Protein AF-A0A534W2R6-F1 (afdb_monomer)

Foldseek 3Di:
DDPDDPPPVVVVVVVVVVVVVVVVVCCVVPNPVRVVVVVVVCVVCVVVCVCVVVVVVVVLCVQQPPPHEDEAEFELDPVRLVVSLVVLVVCVVSNGHHQAYEHEAQQAADDPPPPDPDPDPPDLQPLVSQLVVQCVPPNNPVSSVVSVVSNVSNVVNVSSVVSVVVSVVSDDPNHFYFYHHNDPDDDDDPVSVVVRCCRVPVDPRDD

pLDDT: mean 81.59, std 16.73, range [32.5, 97.75]

Radius of gyration: 32.31 Å; Cα contacts (8 Å, |Δi|>4): 179; chains: 1; bounding box: 69×62×96 Å

Solvent-accessible surface area (backbone atoms only — not comparable to full-atom values): 11972 Å² total; per-residue (Å²): 139,86,91,85,83,71,70,66,66,56,53,56,54,49,56,54,48,56,55,52,49,53,49,51,52,49,34,74,74,61,37,66,64,51,59,48,50,52,48,51,50,52,60,73,42,44,73,69,58,55,62,40,67,59,52,52,52,50,50,52,51,54,52,44,30,92,90,40,72,40,70,49,76,36,43,58,45,72,69,48,41,52,52,48,52,52,49,52,54,51,32,55,77,66,56,32,47,70,60,29,35,39,36,37,59,38,58,77,58,86,70,83,74,94,81,67,100,54,94,80,72,76,55,77,75,41,44,66,66,43,15,60,58,39,24,76,76,76,34,69,83,59,12,52,58,52,18,47,51,49,30,53,50,36,54,50,15,49,54,29,51,54,48,47,51,55,55,57,70,71,50,66,89,87,50,36,69,38,59,32,61,55,64,99,61,84,76,81,47,73,67,49,50,57,64,45,44,56,37,76,68,59,63,80,56,85,125

Mean predicted aligned error: 13.32 Å

Secondary structure (DSSP, 8-state):
----SSHHHHHHHHHHHHHHHHHHHHHHHH-HHHHHHHHHHHHHHHHHHTTHHHHHHHHHHHHHSTT--EEEEE-S-HHHHHHHHHHHHHHHHTT--EEEEEEEEEPPPP---S----S----TT-HHHHHHHHHHHH-HHHHHHHHHHHHHHHHHHHHHHHHHHHHHHHSPTT--EEEEE--SS---SHHHHHHHHHHHHSS----

Structure (mmCIF, N/CA/C/O backbone):
data_AF-A0A534W2R6-F1
#
_entry.id   AF-A0A534W2R6-F1
#
loop_
_atom_site.group_PDB
_atom_site.id
_atom_site.type_symbol
_atom_site.label_atom_id
_atom_site.label_alt_id
_atom_site.label_comp_id
_atom_site.label_asym_id
_atom_site.label_entity_id
_atom_site.label_seq_id
_atom_site.pdbx_PDB_ins_code
_atom_site.Cartn_x
_atom_site.Cartn_y
_atom_site.Cartn_z
_atom_site.occupancy
_atom_site.B_iso_or_equiv
_atom_site.auth_seq_id
_atom_site.auth_comp_id
_atom_site.auth_asym_id
_atom_site.auth_atom_id
_atom_site.pdbx_PDB_model_num
ATOM 1 N N . MET A 1 1 ? -37.112 39.690 63.024 1.00 40.19 1 MET A N 1
ATOM 2 C CA . MET A 1 1 ? -37.120 40.314 61.682 1.00 40.19 1 MET A CA 1
ATOM 3 C C . MET A 1 1 ? -36.175 39.534 60.778 1.00 40.19 1 MET A C 1
ATOM 5 O O . MET A 1 1 ? -34.994 39.480 61.085 1.00 40.19 1 MET A O 1
ATOM 9 N N . ARG A 1 2 ? -36.682 38.859 59.736 1.00 37.66 2 ARG A N 1
ATOM 10 C CA . ARG A 1 2 ? -35.877 38.098 58.759 1.00 37.66 2 ARG A CA 1
ATOM 11 C C . ARG A 1 2 ? -35.703 38.933 57.479 1.00 37.66 2 ARG A C 1
ATOM 13 O O . ARG A 1 2 ? -36.723 39.191 56.845 1.00 37.66 2 ARG A O 1
ATOM 20 N N . PRO A 1 3 ? -34.481 39.319 57.067 1.00 47.00 3 PRO A N 1
ATOM 21 C CA . PRO A 1 3 ? -34.268 40.057 55.829 1.00 47.00 3 PRO A CA 1
ATOM 22 C C . PRO A 1 3 ? -33.451 39.222 54.834 1.00 47.00 3 PRO A C 1
ATOM 24 O O . PRO A 1 3 ? -32.256 39.419 54.717 1.00 47.00 3 PRO A O 1
ATOM 27 N N . TYR A 1 4 ? -34.063 38.279 54.118 1.00 49.19 4 TYR A N 1
ATOM 28 C CA . TYR A 1 4 ? -33.411 37.614 52.977 1.00 49.19 4 TYR A CA 1
ATOM 29 C C . TYR A 1 4 ? -34.475 37.131 51.990 1.00 49.19 4 TYR A C 1
ATOM 31 O O . TYR A 1 4 ? -34.801 35.953 51.949 1.00 49.19 4 TYR A O 1
ATOM 39 N N . PHE A 1 5 ? -35.066 38.048 51.219 1.00 50.91 5 PHE A N 1
ATOM 40 C CA . PHE A 1 5 ? -35.925 37.659 50.089 1.00 50.91 5 PHE A CA 1
ATOM 41 C C . PHE A 1 5 ? -35.790 38.530 48.828 1.00 50.91 5 PHE A C 1
ATOM 43 O O . PHE A 1 5 ? -36.482 38.279 47.848 1.00 50.91 5 PHE A O 1
ATOM 50 N N . SER A 1 6 ? -34.870 39.501 48.775 1.00 53.44 6 SER A N 1
ATOM 51 C CA . SER A 1 6 ? -34.734 40.398 47.609 1.00 53.44 6 SER A CA 1
ATOM 52 C C . SER A 1 6 ? -33.467 40.203 46.761 1.00 53.44 6 SER A C 1
ATOM 54 O O . SER A 1 6 ? -33.372 40.795 45.690 1.00 53.44 6 SER A O 1
ATOM 56 N N . ALA A 1 7 ? -32.516 39.353 47.169 1.00 51.38 7 ALA A N 1
ATOM 57 C CA . ALA A 1 7 ? -31.244 39.179 46.450 1.00 51.38 7 ALA A CA 1
ATOM 58 C C . ALA A 1 7 ? -31.306 38.198 45.254 1.00 51.38 7 ALA A C 1
ATOM 60 O O . ALA A 1 7 ? -30.488 38.289 44.343 1.00 51.38 7 ALA A O 1
ATOM 61 N N . GLY A 1 8 ? -32.278 37.275 45.220 1.00 51.78 8 GLY A N 1
ATOM 62 C CA . GLY A 1 8 ? -32.372 36.248 44.166 1.00 51.78 8 GLY A CA 1
ATOM 63 C C . GLY A 1 8 ? -32.964 36.745 42.839 1.00 51.78 8 GLY A C 1
ATOM 64 O O . GLY A 1 8 ? -32.5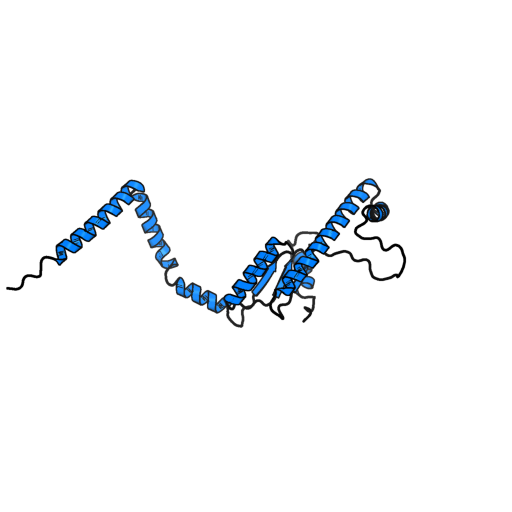52 36.312 41.765 1.00 51.78 8 GLY A O 1
ATOM 65 N N . TRP A 1 9 ? -33.898 37.698 42.888 1.00 52.50 9 TRP A N 1
ATOM 66 C CA . TRP A 1 9 ? -34.604 38.195 41.698 1.00 52.50 9 TRP A CA 1
ATOM 67 C C . TRP A 1 9 ? -33.782 39.181 40.859 1.00 52.50 9 TRP A C 1
ATOM 69 O O . TRP A 1 9 ? -33.926 39.244 39.638 1.00 52.50 9 TRP A O 1
ATOM 79 N N . SER A 1 10 ? -32.902 39.950 41.495 1.00 54.72 10 SER A N 1
ATOM 80 C CA . SER A 1 10 ? -32.023 40.921 40.838 1.00 54.72 10 SER A CA 1
ATOM 81 C C . SER A 1 10 ? -30.814 40.254 40.172 1.00 54.72 10 SER A C 1
ATOM 83 O O . SER A 1 10 ? -30.447 40.654 39.067 1.00 54.72 10 SER A O 1
ATOM 85 N N . ALA A 1 11 ? -30.262 39.189 40.765 1.00 53.59 11 ALA A N 1
ATOM 86 C CA . ALA A 1 11 ? -29.174 38.403 40.178 1.00 53.59 11 ALA A CA 1
ATOM 87 C C . ALA A 1 11 ? -29.609 37.647 38.904 1.00 53.59 11 ALA A C 1
ATOM 89 O O . ALA A 1 11 ? -28.930 37.732 37.881 1.00 53.59 11 ALA A O 1
ATOM 90 N N . LEU A 1 12 ? -30.791 37.013 38.906 1.00 55.75 12 LEU A N 1
ATOM 91 C CA . LEU A 1 12 ? -31.363 36.376 37.706 1.00 55.75 12 LEU A CA 1
ATOM 92 C C . LEU A 1 12 ? -31.648 37.391 36.583 1.00 55.75 12 LEU A C 1
ATOM 94 O O . LEU A 1 12 ? -31.428 37.111 35.404 1.00 55.75 12 LEU A O 1
ATOM 98 N N . ARG A 1 13 ? -32.080 38.610 36.935 1.00 54.22 13 ARG A N 1
ATOM 99 C CA . ARG A 1 13 ? -32.351 39.684 35.962 1.00 54.22 13 ARG A CA 1
ATOM 100 C C . ARG A 1 13 ? -31.073 40.302 35.383 1.00 54.22 13 ARG A C 1
ATOM 102 O O . ARG A 1 13 ? -31.097 40.769 34.245 1.00 54.22 13 ARG A O 1
ATOM 109 N N . ALA A 1 14 ? -29.971 40.301 36.136 1.00 58.03 14 ALA A N 1
ATOM 110 C CA . ALA A 1 14 ? -28.658 40.745 35.670 1.00 58.03 14 ALA A CA 1
ATOM 111 C C . ALA A 1 14 ? -28.003 39.716 34.732 1.00 58.03 14 ALA A C 1
ATOM 113 O O . ALA A 1 14 ? -27.500 40.103 33.680 1.00 58.03 14 ALA A O 1
ATOM 114 N N . MET A 1 15 ? -28.111 38.419 35.044 1.00 55.16 15 MET A N 1
ATOM 115 C CA . MET A 1 15 ? -27.606 37.324 34.201 1.00 55.16 15 MET A CA 1
ATOM 116 C C . MET A 1 15 ? -28.356 37.233 32.856 1.00 55.16 15 MET A C 1
ATOM 118 O O . MET A 1 15 ? -27.739 37.057 31.807 1.00 55.16 15 MET A O 1
ATOM 122 N N . ASN A 1 16 ? -29.671 37.492 32.855 1.00 56.91 16 ASN A N 1
ATOM 123 C CA . ASN A 1 16 ? -30.458 37.625 31.620 1.00 56.91 16 ASN A CA 1
ATOM 124 C C . ASN A 1 16 ? -30.092 38.870 30.789 1.00 56.91 16 ASN A C 1
ATOM 126 O O . ASN A 1 16 ? -30.247 38.875 29.568 1.00 56.91 16 ASN A O 1
ATOM 130 N N . ARG A 1 17 ? -29.600 39.945 31.421 1.00 59.34 17 ARG A N 1
ATOM 131 C CA . ARG A 1 17 ? -29.229 41.188 30.723 1.00 59.34 17 ARG A CA 1
ATOM 132 C C . ARG A 1 17 ? -27.880 41.092 30.014 1.00 59.34 17 ARG A C 1
ATOM 134 O O . ARG A 1 17 ? -27.759 41.630 28.913 1.00 59.34 17 ARG A O 1
ATOM 141 N N . THR A 1 18 ? -26.900 40.412 30.604 1.00 58.31 18 THR A N 1
ATOM 142 C CA . THR A 1 18 ? -25.579 40.185 29.994 1.00 58.31 18 THR A CA 1
ATOM 143 C C . THR A 1 18 ? -25.643 39.170 28.856 1.00 58.31 18 THR A C 1
ATOM 145 O O . THR A 1 18 ? -25.129 39.457 27.776 1.00 58.31 18 THR A O 1
ATOM 148 N N . ALA A 1 19 ? -26.366 38.057 29.032 1.00 62.12 19 ALA A N 1
ATOM 149 C CA . ALA A 1 19 ? -26.635 37.108 27.947 1.00 62.12 19 ALA A CA 1
ATOM 150 C C . ALA A 1 19 ? -27.376 37.783 26.776 1.00 62.12 19 ALA A C 1
ATOM 152 O O . ALA A 1 19 ? -26.963 37.664 25.625 1.00 62.12 19 ALA A O 1
ATOM 153 N N . GLY A 1 20 ? -28.403 38.591 27.071 1.00 63.62 20 GLY A N 1
ATOM 154 C CA . GLY A 1 20 ? -29.156 39.326 26.051 1.00 63.62 20 GLY A CA 1
ATOM 155 C C . GLY A 1 20 ? -28.354 40.412 25.319 1.00 63.62 20 GLY A C 1
ATOM 156 O O . GLY A 1 20 ? -28.688 40.765 24.193 1.00 63.62 20 GLY A O 1
ATOM 157 N N . PHE A 1 21 ? -27.300 40.974 25.920 1.00 71.06 21 PHE A N 1
ATOM 158 C CA . PHE A 1 21 ? -26.414 41.926 25.236 1.00 71.06 21 PHE A CA 1
ATOM 159 C C . PHE A 1 21 ? -25.456 41.230 24.260 1.00 71.06 21 PHE A C 1
ATOM 161 O O . PHE A 1 21 ? -25.280 41.716 23.145 1.00 71.06 21 PHE A O 1
ATOM 168 N N . LEU A 1 22 ? -24.890 40.084 24.649 1.00 65.50 22 LEU A N 1
ATOM 169 C CA . LEU A 1 22 ? -24.026 39.279 23.780 1.00 65.50 22 LEU A CA 1
ATOM 170 C C . LEU A 1 22 ? -24.807 38.686 22.601 1.00 65.50 22 LEU A C 1
ATOM 172 O O . LEU A 1 22 ? -24.345 38.781 21.468 1.00 65.50 22 LEU A O 1
ATOM 176 N N . LEU A 1 23 ? -26.022 38.187 22.852 1.00 65.25 23 LEU A N 1
ATOM 177 C CA . LEU A 1 23 ? -26.947 37.733 21.809 1.00 65.25 23 LEU A CA 1
ATOM 178 C C . LEU A 1 23 ? -27.264 38.846 20.806 1.00 65.25 23 LEU A C 1
ATOM 180 O O . LEU A 1 23 ? -27.082 38.632 19.619 1.00 65.25 23 LEU A O 1
ATOM 184 N N . ARG A 1 24 ? -27.613 40.060 21.259 1.00 65.94 24 ARG A N 1
ATOM 185 C CA . ARG A 1 24 ? -27.882 41.201 20.358 1.00 65.94 24 ARG A CA 1
ATOM 186 C C . ARG A 1 24 ? -26.671 41.644 19.534 1.00 65.94 24 ARG A C 1
ATOM 188 O O . ARG A 1 24 ? -26.837 42.134 18.424 1.00 65.94 24 ARG A O 1
ATOM 195 N N . ARG A 1 25 ? -25.454 41.515 20.073 1.00 66.62 25 ARG A N 1
ATOM 196 C CA . ARG A 1 25 ? -24.211 41.840 19.351 1.00 66.62 25 ARG A CA 1
ATOM 197 C C . ARG A 1 25 ? -23.855 40.773 18.315 1.00 66.62 25 ARG A C 1
ATOM 199 O O . ARG A 1 25 ? -23.396 41.139 17.240 1.00 66.62 25 ARG A O 1
ATOM 206 N N . LEU A 1 26 ? -24.106 39.497 18.615 1.00 61.91 26 LEU A N 1
ATOM 207 C CA . LEU A 1 26 ? -24.039 38.406 17.638 1.00 61.91 26 LEU A CA 1
ATOM 208 C C . LEU A 1 26 ? -25.108 38.595 16.554 1.00 61.91 26 LEU A C 1
ATOM 210 O O . LEU A 1 26 ? -24.797 38.602 15.376 1.00 61.91 26 LEU A O 1
ATOM 214 N N . GLU A 1 27 ? -26.340 38.898 16.940 1.00 64.62 27 GLU A N 1
ATOM 215 C CA . GLU A 1 27 ? -27.473 39.145 16.045 1.00 64.62 27 GLU A CA 1
ATOM 216 C C . GLU A 1 27 ? -27.255 40.358 15.117 1.00 64.62 27 GLU A C 1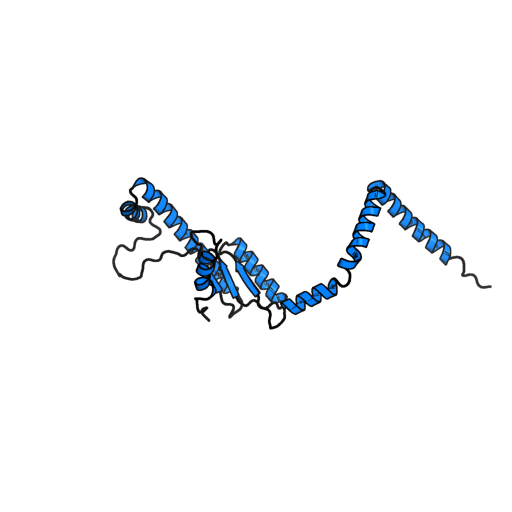
ATOM 218 O O . GLU A 1 27 ? -27.576 40.294 13.933 1.00 64.62 27 GLU A O 1
ATOM 223 N N . GLN A 1 28 ? -26.629 41.435 15.610 1.00 66.44 28 GLN A N 1
ATOM 224 C CA . GLN A 1 28 ? -26.200 42.580 14.790 1.00 66.44 28 GLN A CA 1
ATOM 225 C C . GLN A 1 28 ? -25.034 42.262 13.843 1.00 66.44 28 GLN A C 1
ATOM 227 O O . GLN A 1 28 ? -24.900 42.932 12.823 1.00 66.44 28 GLN A O 1
ATOM 232 N N . ALA A 1 29 ? -24.185 41.285 14.175 1.00 64.19 29 ALA A N 1
ATOM 233 C CA .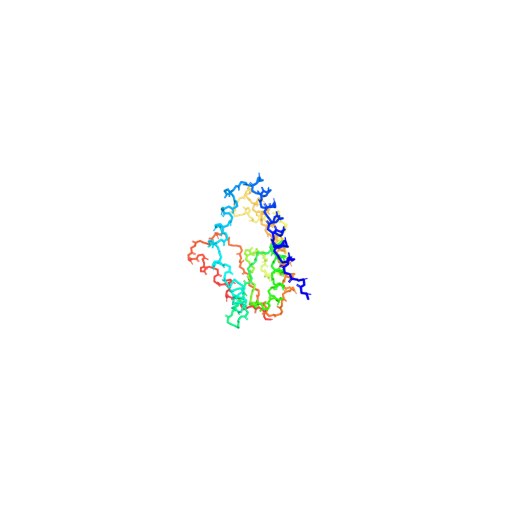 ALA A 1 29 ? -23.018 40.919 13.374 1.00 64.19 29 ALA A CA 1
ATOM 234 C C . ALA A 1 29 ? -23.309 39.808 12.348 1.00 64.19 29 ALA A C 1
ATOM 236 O O . ALA A 1 29 ? -22.665 39.768 11.305 1.00 64.19 29 ALA A O 1
ATOM 237 N N . THR A 1 30 ? -24.252 38.906 12.641 1.00 64.38 30 THR A N 1
ATOM 238 C CA . THR A 1 30 ? -24.556 37.706 11.834 1.00 64.38 30 THR A CA 1
ATOM 239 C C . THR A 1 30 ? -25.970 37.709 11.237 1.00 64.38 30 THR A C 1
ATOM 241 O O . THR A 1 30 ? -26.238 36.946 10.316 1.00 64.38 30 THR A O 1
ATOM 244 N N . GLY A 1 31 ? -26.867 38.590 11.697 1.00 66.31 31 GLY A N 1
ATOM 245 C CA . GLY A 1 31 ? -28.276 38.622 11.299 1.00 66.31 31 GLY A CA 1
ATOM 246 C C . GLY A 1 31 ? -29.120 37.566 12.027 1.00 66.31 31 GLY A C 1
ATOM 247 O O . GLY A 1 31 ? -28.676 36.445 12.266 1.00 66.31 31 GLY A O 1
ATOM 248 N N . ILE A 1 32 ? -30.366 37.920 12.364 1.00 66.75 32 ILE A N 1
ATOM 249 C CA . ILE A 1 32 ? -31.343 37.053 13.063 1.00 66.75 32 ILE A CA 1
ATOM 250 C C . ILE A 1 32 ? -31.523 35.707 12.340 1.00 66.75 32 ILE A C 1
ATOM 252 O O . ILE A 1 32 ? -31.636 34.662 12.977 1.00 66.75 32 ILE A O 1
ATOM 256 N N . ALA A 1 33 ? -31.490 35.733 11.004 1.00 66.56 33 ALA A N 1
ATOM 257 C CA . ALA A 1 33 ? -31.649 34.555 10.159 1.00 66.56 33 ALA A CA 1
ATOM 258 C C . ALA A 1 33 ? -30.521 33.523 10.348 1.00 66.56 33 ALA A C 1
ATOM 260 O O . ALA A 1 33 ? -30.813 32.345 10.506 1.00 66.56 33 ALA A O 1
ATOM 261 N N . ALA A 1 34 ? -29.254 33.945 10.433 1.00 70.88 34 ALA A N 1
ATOM 262 C CA . ALA A 1 34 ? -28.132 33.015 10.585 1.00 70.88 34 ALA A CA 1
ATOM 263 C C . ALA A 1 34 ? -28.136 32.311 11.952 1.00 70.88 34 ALA A C 1
ATOM 265 O O . ALA A 1 34 ? -27.819 31.129 12.055 1.00 70.88 34 ALA A O 1
ATOM 266 N N . LEU A 1 35 ? -28.527 33.017 13.020 1.00 73.00 35 LEU A N 1
ATOM 267 C CA . LEU A 1 35 ? -28.660 32.411 14.350 1.00 73.00 35 LEU A CA 1
ATOM 268 C C . LEU A 1 35 ? -29.833 31.424 14.416 1.00 73.00 35 LEU A C 1
ATOM 270 O O . LEU A 1 35 ? -29.728 30.404 15.101 1.00 73.00 35 LEU A O 1
ATOM 274 N N . ALA A 1 36 ? -30.924 31.708 13.700 1.00 77.50 36 ALA A N 1
ATOM 275 C CA . ALA A 1 36 ? -32.046 30.788 13.560 1.00 77.50 36 ALA A CA 1
ATOM 276 C C . ALA A 1 36 ? -31.636 29.535 12.771 1.00 77.50 36 ALA A C 1
ATOM 278 O O . ALA A 1 36 ? -31.857 28.430 13.249 1.00 77.50 36 ALA A O 1
ATOM 279 N N . GLU A 1 37 ? -30.930 29.691 11.649 1.00 78.31 37 GLU A N 1
ATOM 280 C CA . GLU A 1 37 ? -30.424 28.572 10.842 1.00 78.31 37 GLU A CA 1
ATOM 281 C C . GLU A 1 37 ? -29.431 27.687 11.602 1.00 78.31 37 GLU A C 1
ATOM 283 O O . GLU A 1 37 ? -29.517 26.465 11.529 1.00 78.31 37 GLU A O 1
ATOM 288 N N . ILE A 1 38 ? -28.514 28.272 12.379 1.00 82.25 38 ILE A N 1
ATOM 289 C CA . ILE A 1 38 ? -27.596 27.507 13.236 1.00 82.25 38 ILE A CA 1
ATOM 290 C C . ILE A 1 38 ? -28.380 26.736 14.303 1.00 82.25 38 ILE A C 1
ATOM 292 O O . ILE A 1 38 ? -28.076 25.577 14.587 1.00 82.25 38 ILE A O 1
ATOM 296 N N . SER A 1 39 ? -29.397 27.362 14.892 1.00 79.56 39 SER A N 1
ATOM 297 C CA . SER A 1 39 ? -30.233 26.719 15.909 1.00 79.56 39 SER A CA 1
ATOM 298 C C . SER A 1 39 ? -31.052 25.569 15.317 1.00 79.56 39 SER A C 1
ATOM 300 O O . SER A 1 39 ? -31.088 24.487 15.904 1.00 79.56 39 SER A O 1
ATOM 302 N N . ASP A 1 40 ? -31.627 25.760 14.129 1.00 82.75 40 ASP A N 1
ATOM 303 C CA . ASP A 1 40 ? -32.347 24.730 13.374 1.00 82.75 40 ASP A CA 1
ATOM 304 C C . ASP A 1 40 ? -31.411 23.601 12.923 1.00 82.75 40 ASP A C 1
ATOM 306 O O . ASP A 1 40 ? -31.766 22.424 13.000 1.00 82.75 40 ASP A O 1
ATOM 310 N N . PHE A 1 41 ? -30.178 23.919 12.529 1.00 82.50 41 PHE A N 1
ATOM 311 C CA . PHE A 1 41 ? -29.134 22.943 12.219 1.00 82.50 41 PHE A CA 1
ATOM 312 C C . PHE A 1 41 ? -28.781 22.080 13.439 1.00 82.50 41 PHE A C 1
ATOM 314 O O . PHE A 1 41 ? -28.805 20.853 13.361 1.00 82.50 41 PHE A O 1
ATOM 321 N N . PHE A 1 42 ? -28.510 22.688 14.597 1.00 83.12 42 PHE A N 1
ATOM 322 C CA . PHE A 1 42 ? -28.205 21.928 15.814 1.00 83.12 42 PHE A CA 1
ATOM 323 C C . PHE A 1 42 ? -29.416 21.152 16.339 1.00 83.12 42 PHE A C 1
ATOM 325 O O . PHE A 1 42 ? -29.254 20.041 16.841 1.00 83.12 42 PHE A O 1
ATOM 332 N N . SER A 1 43 ? -30.629 21.693 16.197 1.00 82.81 43 SER A N 1
ATOM 333 C CA . SER A 1 43 ? -31.863 20.996 16.563 1.00 82.81 43 SER A CA 1
ATOM 334 C C . SER A 1 43 ? -32.109 19.786 15.659 1.00 82.81 43 SER A C 1
ATOM 336 O O . SER A 1 43 ? -32.329 18.685 16.163 1.00 82.81 43 SER A O 1
ATOM 338 N N . SER A 1 44 ? -31.971 19.944 14.341 1.00 83.12 44 SER A N 1
ATOM 339 C CA . SER A 1 44 ? -32.131 18.853 13.371 1.00 83.12 44 SER A CA 1
ATOM 340 C C . SER A 1 44 ? -31.023 17.797 13.455 1.00 83.12 44 SER A C 1
ATOM 342 O O . SER A 1 44 ? -31.288 16.623 13.198 1.00 83.12 44 SER A O 1
ATOM 344 N N . MET A 1 45 ? -29.808 18.166 13.881 1.00 75.00 45 MET A N 1
ATOM 345 C CA . MET A 1 45 ? -28.709 17.221 14.119 1.00 75.00 45 MET A CA 1
ATOM 346 C C . MET A 1 45 ? -28.639 16.658 15.538 1.00 75.00 45 MET A C 1
ATOM 348 O O . MET A 1 45 ? -27.831 15.763 15.783 1.00 75.00 45 MET A O 1
ATOM 352 N N . SER A 1 46 ? -29.460 17.128 16.479 1.00 73.12 46 SER A N 1
ATOM 353 C CA . SER A 1 46 ? -29.397 16.696 17.884 1.00 73.12 46 SER A CA 1
ATOM 354 C C . SER A 1 46 ? -29.457 15.166 18.033 1.00 73.12 46 SER A C 1
ATOM 356 O O . SER A 1 46 ? -28.622 14.585 18.726 1.00 73.12 46 SER A O 1
ATOM 358 N N . GLY A 1 47 ? -30.326 14.497 17.268 1.00 73.81 47 GLY A N 1
ATOM 359 C CA . GLY A 1 47 ? -30.433 13.032 17.229 1.00 73.81 47 GLY A CA 1
ATOM 360 C C . GLY A 1 47 ? -29.238 12.292 16.599 1.00 73.81 47 GLY A C 1
ATOM 361 O O . GLY A 1 47 ? -29.063 11.100 16.846 1.00 73.81 47 GLY A O 1
ATOM 362 N N . LEU A 1 48 ? -28.386 12.965 15.811 1.00 71.50 48 LEU A N 1
ATOM 363 C CA . LEU A 1 48 ? -27.131 12.388 15.296 1.00 71.50 48 LEU A CA 1
ATOM 364 C C . LEU A 1 48 ? -26.041 12.355 16.374 1.00 71.50 48 LEU A C 1
ATOM 366 O O . LEU A 1 48 ? -25.214 11.441 16.392 1.00 71.50 48 LEU A O 1
ATOM 370 N N . PHE A 1 49 ? -26.055 13.340 17.274 1.00 70.25 49 PHE A N 1
ATOM 371 C CA . PHE A 1 49 ? -25.129 13.420 18.403 1.00 70.25 49 PHE A CA 1
ATOM 372 C C . PHE A 1 49 ? -25.608 12.614 19.619 1.00 70.25 49 PHE A C 1
ATOM 374 O O . PHE A 1 49 ? -24.801 12.264 20.485 1.00 70.25 49 PHE A O 1
ATOM 381 N N . GLU A 1 50 ? -26.892 12.253 19.672 1.00 73.62 50 GLU A N 1
ATOM 382 C CA . GLU A 1 50 ? -27.408 11.318 20.667 1.00 73.62 50 GLU A CA 1
ATOM 383 C C . GLU A 1 50 ? -26.684 9.968 20.591 1.00 73.62 50 GLU A C 1
ATOM 385 O O . GLU A 1 50 ? -26.620 9.287 19.557 1.00 73.62 50 GLU A O 1
ATOM 390 N N . ASN A 1 51 ? -26.132 9.567 21.738 1.00 77.44 51 ASN A N 1
ATOM 391 C CA . ASN A 1 51 ? -25.332 8.355 21.904 1.00 77.44 51 ASN A CA 1
ATOM 392 C C . ASN A 1 51 ? -24.097 8.294 20.986 1.00 77.44 51 ASN A C 1
ATOM 394 O O . ASN A 1 51 ? -23.578 7.207 20.735 1.00 77.44 51 ASN A O 1
ATOM 398 N N . PHE A 1 52 ? -23.602 9.434 20.489 1.00 85.19 52 PHE A N 1
ATOM 399 C CA . PHE A 1 52 ? -22.416 9.486 19.629 1.00 85.19 52 PHE A CA 1
ATOM 400 C C . PHE A 1 52 ? -21.207 8.810 20.283 1.00 85.19 52 PHE A C 1
ATOM 402 O O . PHE A 1 52 ? -20.573 7.957 19.665 1.00 85.19 52 PHE A O 1
ATOM 409 N N . GLN A 1 53 ? -20.964 9.098 21.567 1.00 86.94 53 GLN A N 1
ATOM 410 C CA . GLN A 1 53 ? -19.896 8.450 22.327 1.00 86.94 53 GLN A CA 1
ATOM 411 C C . GLN A 1 53 ? -20.086 6.928 22.394 1.00 86.94 53 GLN A C 1
ATOM 413 O O . GLN A 1 53 ? -19.169 6.182 22.077 1.00 86.94 53 GLN A O 1
ATOM 418 N N . THR A 1 54 ? -21.299 6.454 22.691 1.00 90.06 54 THR A N 1
ATOM 419 C CA . THR A 1 54 ? -21.617 5.017 22.723 1.00 90.06 54 THR A CA 1
ATOM 420 C C . THR A 1 54 ? -21.385 4.339 21.369 1.00 90.06 54 THR A C 1
ATOM 422 O O . THR A 1 54 ? -20.922 3.201 21.319 1.00 90.06 54 THR A O 1
ATOM 425 N N . ARG A 1 55 ? -21.674 5.021 20.252 1.00 89.56 55 ARG A N 1
ATOM 426 C CA . ARG A 1 55 ? -21.396 4.502 18.900 1.00 89.56 55 ARG A CA 1
ATOM 427 C C . ARG A 1 55 ? -19.895 4.428 18.622 1.00 89.56 55 ARG A C 1
ATOM 429 O O . ARG A 1 55 ? -19.456 3.441 18.035 1.00 89.56 55 ARG A O 1
ATOM 436 N N . ILE A 1 56 ? -19.121 5.428 19.053 1.00 90.94 56 ILE A N 1
ATOM 437 C CA . ILE A 1 56 ? -17.652 5.414 18.962 1.00 90.94 56 ILE A CA 1
ATOM 438 C C . ILE A 1 56 ? -17.084 4.240 19.759 1.00 90.94 56 ILE A C 1
ATOM 440 O O . ILE A 1 56 ? -16.293 3.463 19.225 1.00 90.94 56 ILE A O 1
ATOM 444 N N . ASP A 1 57 ? -17.526 4.068 21.004 1.00 91.88 57 ASP A N 1
ATOM 445 C CA . ASP A 1 57 ? -17.066 2.980 21.868 1.00 91.88 57 ASP A CA 1
ATOM 446 C C . ASP A 1 57 ? -17.392 1.621 21.235 1.00 91.88 57 ASP A C 1
ATOM 448 O O . ASP A 1 57 ? -16.523 0.753 21.123 1.00 91.88 57 ASP A O 1
ATOM 452 N N . ARG A 1 58 ? -18.607 1.472 20.690 1.00 93.88 58 ARG A N 1
ATOM 453 C CA . ARG A 1 58 ? -19.020 0.255 19.986 1.00 93.88 58 ARG A CA 1
ATOM 454 C C . ARG A 1 58 ? -18.197 -0.014 18.726 1.00 93.88 58 ARG A C 1
ATOM 456 O O . ARG A 1 58 ? -17.863 -1.165 18.449 1.00 93.88 58 ARG A O 1
ATOM 463 N N . ALA A 1 59 ? -17.855 1.021 17.960 1.00 92.50 59 ALA A N 1
ATOM 464 C CA . ALA A 1 59 ? -16.966 0.879 16.813 1.00 92.50 59 ALA A CA 1
ATOM 465 C C . ALA A 1 59 ? -15.574 0.406 17.261 1.00 92.50 59 ALA A C 1
ATOM 467 O O . ALA A 1 59 ? -15.038 -0.540 16.687 1.00 92.50 59 ALA A O 1
ATOM 468 N N . HIS A 1 60 ? -15.018 0.982 18.331 1.00 91.19 60 HIS A N 1
ATOM 469 C CA . HIS A 1 60 ? -13.741 0.534 18.888 1.00 91.19 60 HIS A CA 1
ATOM 470 C C . HIS A 1 60 ? -13.773 -0.921 19.364 1.00 91.19 60 HIS A C 1
ATOM 472 O O . HIS A 1 60 ? -12.810 -1.646 19.123 1.00 91.19 60 HIS A O 1
ATOM 478 N N . GLU A 1 61 ? -14.861 -1.370 19.991 1.00 94.12 61 GLU A N 1
ATOM 479 C CA . GLU A 1 61 ? -15.038 -2.777 20.365 1.00 94.12 61 GLU A CA 1
ATOM 480 C C . GLU A 1 61 ? -14.987 -3.702 19.145 1.00 94.12 61 GLU A C 1
ATOM 482 O O . GLU A 1 61 ? -14.277 -4.705 19.169 1.00 94.12 61 GLU A O 1
ATOM 487 N N . ILE A 1 62 ? -15.695 -3.356 18.064 1.00 94.94 62 ILE A N 1
ATOM 488 C CA . ILE A 1 62 ? -15.715 -4.153 16.829 1.00 94.94 62 ILE A CA 1
ATOM 489 C C . ILE A 1 62 ? -14.324 -4.195 16.193 1.00 94.94 62 ILE A C 1
ATOM 491 O O . ILE A 1 62 ? -13.851 -5.266 15.816 1.00 94.94 62 ILE A O 1
ATOM 495 N N . LEU A 1 63 ? -13.635 -3.055 16.114 1.00 95.00 63 LEU A N 1
ATOM 496 C CA . LEU A 1 63 ? -12.297 -2.980 15.523 1.00 95.00 63 LEU A CA 1
ATOM 497 C C . LEU A 1 63 ? -11.245 -3.747 16.347 1.00 95.00 63 LEU A C 1
ATOM 499 O O . LEU A 1 63 ? -10.245 -4.195 15.798 1.00 95.00 63 LEU A O 1
ATOM 503 N N . ARG A 1 64 ? -11.466 -3.946 17.650 1.00 94.56 64 ARG A N 1
ATOM 504 C CA . ARG A 1 64 ? -10.573 -4.719 18.535 1.00 94.56 64 ARG A CA 1
ATOM 505 C C . ARG A 1 64 ? -11.001 -6.175 18.716 1.00 94.56 64 ARG A C 1
ATOM 507 O O . ARG A 1 64 ? -10.295 -6.939 19.373 1.00 94.56 64 ARG A O 1
ATOM 514 N N . ALA A 1 65 ? -12.163 -6.559 18.189 1.00 95.44 65 ALA A N 1
ATOM 515 C CA . ALA A 1 65 ? -12.722 -7.882 18.409 1.00 95.44 65 ALA A CA 1
ATOM 516 C C . ALA A 1 65 ? -11.795 -8.979 17.845 1.00 95.44 65 ALA A C 1
ATOM 518 O O . ALA A 1 65 ? -11.201 -8.788 16.783 1.00 95.44 65 ALA A O 1
ATOM 519 N N . PRO A 1 66 ? -11.716 -10.166 18.477 1.00 91.00 66 PRO A N 1
ATOM 520 C CA . PRO A 1 66 ? -10.871 -11.268 18.000 1.00 91.00 66 PRO A CA 1
ATOM 521 C C . PRO A 1 66 ? -11.181 -11.752 16.574 1.00 91.00 66 PRO A C 1
ATOM 523 O O . PRO A 1 66 ? -10.323 -12.353 15.935 1.00 91.00 66 PRO A O 1
ATOM 526 N N . GLY A 1 67 ? -12.404 -11.512 16.085 1.00 93.81 67 GLY A N 1
ATOM 527 C CA . GLY A 1 67 ? -12.831 -11.837 14.719 1.00 93.81 67 GLY A CA 1
ATOM 528 C C . GLY A 1 67 ? -12.485 -10.774 13.671 1.00 93.81 67 GLY A C 1
ATOM 529 O O . GLY A 1 67 ? -12.766 -10.983 12.494 1.00 93.81 67 GLY A O 1
ATOM 530 N N . THR A 1 68 ? -11.894 -9.648 14.076 1.00 95.81 68 THR A N 1
ATOM 531 C CA . THR A 1 68 ? -11.503 -8.559 13.177 1.00 95.81 68 THR A CA 1
ATOM 532 C C . THR A 1 68 ? -10.019 -8.665 12.851 1.00 95.81 68 THR A C 1
ATOM 534 O O . THR A 1 68 ? -9.187 -8.926 13.718 1.00 95.81 68 THR A O 1
ATOM 537 N 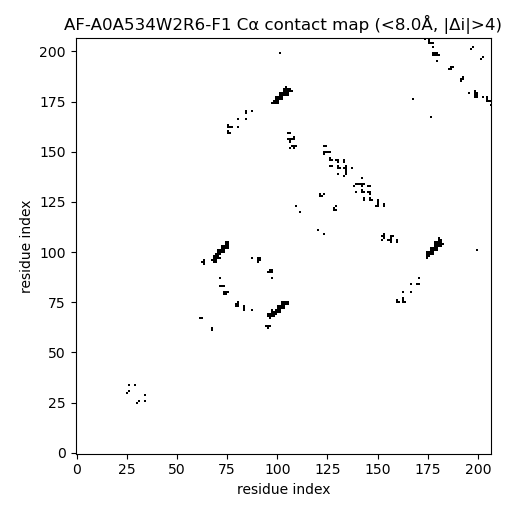N . ALA A 1 69 ? -9.677 -8.452 11.585 1.00 94.94 69 ALA A N 1
ATOM 538 C CA . ALA A 1 69 ? -8.309 -8.425 11.095 1.00 94.94 69 ALA A CA 1
ATOM 539 C C . ALA A 1 69 ? -8.135 -7.205 10.199 1.00 94.94 69 ALA A C 1
ATOM 541 O O . ALA A 1 69 ? -8.968 -6.946 9.332 1.00 94.94 69 ALA A O 1
ATOM 542 N N . PHE A 1 70 ? -7.043 -6.476 10.389 1.00 96.69 70 PHE A N 1
ATOM 543 C CA . PHE A 1 70 ? -6.686 -5.386 9.498 1.00 96.69 70 PHE A CA 1
ATOM 544 C C . PHE A 1 70 ? -5.609 -5.820 8.518 1.00 96.69 70 PHE A C 1
ATOM 546 O O . PHE A 1 70 ? -4.639 -6.484 8.892 1.00 96.69 70 PHE A O 1
ATOM 553 N N . VAL A 1 71 ? -5.767 -5.381 7.276 1.00 96.88 71 VAL A N 1
ATOM 554 C CA . VAL A 1 71 ? -4.760 -5.494 6.227 1.00 96.88 71 VAL A CA 1
ATOM 555 C C . VAL A 1 71 ? -4.381 -4.083 5.812 1.00 96.88 71 VAL A C 1
ATOM 557 O O . VAL A 1 71 ? -5.244 -3.293 5.435 1.00 96.88 71 VAL A O 1
ATOM 560 N N . LEU A 1 72 ? -3.098 -3.764 5.917 1.00 97.50 72 LEU A N 1
ATOM 561 C CA . LEU A 1 72 ? -2.555 -2.484 5.482 1.00 97.50 72 LEU A CA 1
ATOM 562 C C . LEU A 1 72 ? -2.186 -2.587 4.005 1.00 97.50 72 LEU A C 1
ATOM 564 O O . LEU A 1 72 ? -1.476 -3.510 3.622 1.00 97.50 72 LEU A O 1
ATOM 568 N N . VAL A 1 73 ? -2.653 -1.660 3.176 1.00 97.50 73 VAL A N 1
ATOM 569 C CA . VAL A 1 73 ? -2.304 -1.610 1.751 1.00 97.50 73 VAL A CA 1
ATOM 570 C C . VAL A 1 73 ? -1.506 -0.338 1.505 1.00 97.50 73 VAL A C 1
ATOM 572 O O . VAL A 1 73 ? -1.952 0.737 1.895 1.00 97.50 73 VAL A O 1
ATOM 575 N N . SER A 1 74 ? -0.334 -0.460 0.887 1.00 97.75 74 SER A N 1
ATOM 576 C CA . SER A 1 74 ? 0.568 0.666 0.616 1.00 97.75 74 SER A CA 1
ATOM 577 C C . SER A 1 74 ? 1.293 0.479 -0.720 1.00 97.75 74 SER A C 1
ATOM 579 O O . SER A 1 74 ? 1.405 -0.652 -1.187 1.00 97.75 74 SER A O 1
ATOM 581 N N . SER A 1 75 ? 1.770 1.557 -1.346 1.00 96.69 75 SER A N 1
ATOM 582 C CA . SER A 1 75 ? 2.734 1.483 -2.455 1.00 96.69 75 SER A CA 1
ATOM 583 C C . SER A 1 75 ? 4.167 1.567 -1.910 1.00 96.69 75 SER A C 1
ATOM 585 O O . SER A 1 75 ? 4.369 2.045 -0.794 1.00 96.69 75 SER A O 1
ATOM 587 N N . PRO A 1 76 ? 5.193 1.111 -2.650 1.00 95.75 76 PRO A N 1
ATOM 588 C CA . PRO A 1 76 ? 6.594 1.192 -2.214 1.00 95.75 76 PRO A CA 1
ATOM 589 C C . PRO A 1 76 ? 7.219 2.600 -2.349 1.00 95.75 76 PRO A C 1
ATOM 591 O O . PRO A 1 76 ? 8.447 2.758 -2.392 1.00 95.75 76 PRO A O 1
ATOM 594 N N . GLU A 1 77 ? 6.381 3.632 -2.426 1.00 95.81 77 GLU A N 1
ATOM 595 C CA . GLU A 1 77 ? 6.780 5.035 -2.436 1.00 95.81 77 GLU A CA 1
ATOM 596 C C . GLU A 1 77 ? 7.137 5.498 -1.022 1.00 95.81 77 GLU A C 1
ATOM 598 O O . GLU A 1 77 ? 6.460 5.163 -0.053 1.00 95.81 77 GLU A O 1
ATOM 603 N N . GLU A 1 78 ? 8.188 6.306 -0.896 1.00 93.94 78 GLU A N 1
ATOM 604 C CA . GLU A 1 78 ? 8.741 6.718 0.401 1.00 93.94 78 GLU A CA 1
ATOM 605 C C . GLU A 1 78 ? 7.702 7.379 1.318 1.00 93.94 78 GLU A C 1
ATOM 607 O O . GLU A 1 78 ? 7.540 6.970 2.467 1.00 93.94 78 GLU A O 1
ATOM 612 N N . GLN A 1 79 ? 6.950 8.352 0.798 1.00 96.19 79 GLN A N 1
ATOM 613 C CA . GLN A 1 79 ? 5.932 9.058 1.577 1.00 96.19 79 GLN A CA 1
ATOM 614 C C . GLN A 1 79 ? 4.803 8.118 2.031 1.00 96.19 79 GLN A C 1
ATOM 616 O O . GLN A 1 79 ? 4.382 8.170 3.185 1.00 96.19 79 GLN A O 1
ATOM 621 N N . VAL A 1 80 ? 4.347 7.223 1.148 1.00 97.31 80 VAL A N 1
ATOM 622 C CA . VAL A 1 80 ? 3.238 6.297 1.430 1.00 97.31 80 VAL A CA 1
ATOM 623 C C . VAL A 1 80 ? 3.663 5.227 2.439 1.00 97.31 80 VAL A C 1
ATOM 625 O O . VAL A 1 80 ? 2.880 4.846 3.311 1.00 97.31 80 VAL A O 1
ATOM 628 N N . LEU A 1 81 ? 4.918 4.773 2.384 1.00 97.31 81 LEU A N 1
ATOM 629 C CA . LEU A 1 81 ? 5.488 3.891 3.401 1.00 97.31 81 LEU A CA 1
ATOM 630 C C . LEU A 1 81 ? 5.603 4.589 4.762 1.00 97.31 81 LEU A C 1
ATOM 632 O O . LEU A 1 81 ? 5.254 3.975 5.768 1.00 97.31 81 LEU A O 1
ATOM 636 N N . GLY A 1 82 ? 5.985 5.868 4.807 1.00 96.50 82 GLY A N 1
ATOM 637 C CA . GLY A 1 82 ? 5.981 6.652 6.049 1.00 96.50 82 GLY A CA 1
ATOM 638 C C . GLY A 1 82 ? 4.586 6.758 6.685 1.00 96.50 82 GLY A C 1
ATOM 639 O O . GLY A 1 82 ? 4.424 6.529 7.888 1.00 96.50 82 GLY A O 1
ATOM 640 N N . ASP A 1 83 ? 3.553 7.012 5.878 1.00 97.12 83 ASP A N 1
ATOM 641 C CA . ASP A 1 83 ? 2.158 7.022 6.341 1.00 97.12 83 ASP A CA 1
ATOM 642 C C . ASP A 1 83 ? 1.698 5.631 6.809 1.00 97.12 83 ASP A C 1
ATOM 644 O O . ASP A 1 83 ? 0.985 5.498 7.811 1.00 97.12 83 ASP A O 1
ATOM 648 N N . ALA A 1 84 ? 2.138 4.575 6.121 1.00 97.25 84 ALA A N 1
ATOM 649 C CA . ALA A 1 84 ? 1.859 3.190 6.482 1.00 97.25 84 ALA A CA 1
ATOM 650 C C . ALA A 1 84 ? 2.510 2.808 7.827 1.00 97.25 84 ALA A C 1
ATOM 652 O O . ALA A 1 84 ? 1.865 2.167 8.662 1.00 97.25 84 ALA A O 1
ATOM 653 N N . GLU A 1 85 ? 3.746 3.246 8.083 1.00 95.88 85 GLU A N 1
ATOM 654 C CA . GLU A 1 85 ? 4.423 3.080 9.374 1.00 95.88 85 GLU A CA 1
ATOM 655 C C . GLU A 1 85 ? 3.665 3.809 10.482 1.00 95.88 85 GLU A C 1
ATOM 657 O O . GLU A 1 85 ? 3.328 3.205 11.508 1.00 95.88 85 GLU A O 1
ATOM 662 N N . TYR A 1 86 ? 3.310 5.076 10.254 1.00 95.75 86 TYR A N 1
ATOM 663 C CA . TYR A 1 86 ? 2.517 5.853 11.199 1.00 95.75 86 TYR A CA 1
ATOM 664 C C . TYR A 1 86 ? 1.191 5.159 11.525 1.00 95.75 86 TYR A C 1
ATOM 666 O O . TYR A 1 86 ? 0.870 4.960 12.702 1.00 95.75 86 TYR A O 1
ATOM 674 N N . LEU A 1 87 ? 0.442 4.729 10.508 1.00 95.69 87 LEU A N 1
ATOM 675 C CA . LEU A 1 87 ? -0.832 4.040 10.687 1.00 95.69 87 LEU A CA 1
ATOM 676 C C . LEU A 1 87 ? -0.653 2.727 11.457 1.00 95.69 87 LEU A C 1
ATOM 678 O O . LEU A 1 87 ? -1.397 2.477 12.406 1.00 95.69 87 LEU A O 1
ATOM 682 N N . SER A 1 88 ? 0.368 1.932 11.127 1.00 95.25 88 SER A N 1
ATOM 683 C CA . SER A 1 88 ? 0.670 0.689 11.847 1.00 95.25 88 SER A CA 1
ATOM 684 C C . SER A 1 88 ? 0.942 0.937 13.340 1.00 95.25 88 SER A C 1
ATOM 686 O O . SER A 1 88 ? 0.414 0.221 14.196 1.00 95.25 88 SER A O 1
ATOM 688 N N . SER A 1 89 ? 1.660 2.018 13.674 1.00 93.44 89 SER A N 1
ATOM 689 C CA . SER A 1 89 ? 1.938 2.409 15.060 1.00 93.44 89 SER A CA 1
ATOM 690 C C . SER A 1 89 ? 0.667 2.833 15.809 1.00 93.44 89 SER A C 1
ATOM 692 O O . SER A 1 89 ? 0.461 2.464 16.969 1.00 93.44 89 SER A O 1
ATOM 694 N N . LYS A 1 90 ? -0.241 3.556 15.136 1.00 94.81 90 LYS A N 1
ATOM 695 C CA . LYS A 1 90 ? -1.536 3.960 15.698 1.00 94.81 90 LYS A CA 1
ATOM 696 C C . LYS A 1 90 ? -2.458 2.773 15.906 1.00 94.81 90 LYS A C 1
ATOM 698 O O . LYS A 1 90 ? -3.100 2.692 16.949 1.00 94.81 90 LYS A O 1
ATOM 703 N N . MET A 1 91 ? -2.491 1.837 14.965 1.00 94.19 91 MET A N 1
ATOM 704 C CA . MET A 1 91 ? -3.253 0.600 15.105 1.00 94.19 91 MET A CA 1
ATOM 705 C C . MET A 1 91 ? -2.768 -0.216 16.303 1.00 94.19 91 MET A C 1
ATOM 707 O O . MET A 1 91 ? -3.594 -0.654 17.104 1.00 94.19 91 MET A O 1
ATOM 711 N N . ALA A 1 92 ? -1.450 -0.342 16.489 1.00 92.44 92 ALA A N 1
ATOM 712 C CA . ALA A 1 92 ? -0.877 -1.001 17.660 1.00 92.44 92 ALA A CA 1
ATOM 713 C C . ALA A 1 92 ? -1.293 -0.305 18.970 1.00 92.44 92 ALA A C 1
ATOM 715 O O . ALA A 1 92 ? -1.796 -0.964 19.879 1.00 92.44 92 ALA A O 1
ATOM 716 N N . ALA A 1 93 ? -1.182 1.027 19.047 1.00 93.62 93 ALA A N 1
ATOM 717 C CA . ALA A 1 93 ? -1.619 1.801 20.215 1.00 93.62 93 ALA A CA 1
ATOM 718 C C . ALA A 1 93 ? -3.129 1.653 20.496 1.00 93.62 93 ALA A C 1
ATOM 720 O O . ALA A 1 93 ? -3.571 1.616 21.646 1.00 93.62 93 ALA A O 1
ATOM 721 N N . LEU A 1 94 ? -3.934 1.527 19.441 1.00 92.75 94 LEU A N 1
ATOM 722 C CA . LEU A 1 94 ? -5.375 1.316 19.525 1.00 92.75 94 LEU A CA 1
ATOM 723 C C . LEU A 1 94 ? -5.769 -0.155 19.687 1.00 92.75 94 LEU A C 1
ATOM 725 O O . LEU A 1 94 ? -6.968 -0.428 19.694 1.00 92.75 94 LEU A O 1
ATOM 729 N N . HIS A 1 95 ? -4.818 -1.079 19.861 1.00 93.00 95 HIS A N 1
ATOM 730 C CA . HIS A 1 95 ? -5.060 -2.521 19.996 1.00 93.00 95 HIS A CA 1
ATOM 731 C C . HIS A 1 95 ? -5.851 -3.117 18.817 1.00 93.00 95 HIS A C 1
ATOM 733 O O . HIS A 1 95 ? -6.635 -4.051 18.979 1.00 93.00 95 HIS A O 1
ATOM 739 N N . MET A 1 96 ? -5.663 -2.554 17.623 1.00 94.81 96 MET A N 1
ATOM 740 C CA . MET A 1 96 ? -6.266 -3.025 16.382 1.00 94.81 96 MET A CA 1
ATOM 741 C C . MET A 1 96 ? -5.338 -4.062 15.732 1.00 94.81 96 MET A C 1
ATOM 743 O O . MET A 1 96 ? -4.182 -3.748 15.433 1.00 94.81 96 MET A O 1
ATOM 747 N N . PRO A 1 97 ? -5.799 -5.304 15.520 1.00 92.31 97 PRO A N 1
ATOM 748 C CA . PRO A 1 97 ? -4.940 -6.398 15.083 1.00 92.31 97 PRO A CA 1
ATOM 749 C C . PRO A 1 97 ? -4.552 -6.272 13.600 1.00 92.31 97 PRO A C 1
ATOM 751 O O . PRO A 1 97 ? -5.301 -6.690 12.715 1.00 92.31 97 PRO A O 1
ATOM 754 N N . LEU A 1 98 ? -3.352 -5.754 13.319 1.00 95.56 98 LEU A N 1
ATOM 755 C CA . LEU A 1 98 ? -2.736 -5.826 11.990 1.00 95.56 98 LEU A CA 1
ATOM 756 C C . LEU A 1 98 ? -2.332 -7.277 11.684 1.00 95.56 98 LEU A C 1
ATOM 758 O O . LEU A 1 98 ? -1.563 -7.887 12.427 1.00 95.56 98 LEU A O 1
ATOM 762 N N . LYS A 1 99 ? -2.875 -7.843 10.603 1.00 95.25 99 LYS A N 1
ATOM 763 C CA . LYS A 1 99 ? -2.697 -9.252 10.210 1.00 95.25 99 LYS A CA 1
ATOM 764 C C . LYS A 1 99 ? -2.015 -9.446 8.865 1.00 95.25 99 LYS A C 1
ATOM 766 O O . LYS A 1 99 ? -1.712 -10.581 8.516 1.00 95.25 99 LYS A O 1
ATOM 771 N N . GLY A 1 100 ? -1.738 -8.372 8.141 1.00 95.81 100 GLY A N 1
ATOM 772 C CA . GLY A 1 100 ? -0.934 -8.436 6.933 1.00 95.81 100 GLY A CA 1
ATOM 773 C C . GLY A 1 100 ? -0.702 -7.067 6.324 1.00 95.81 100 GLY A C 1
ATOM 774 O O . GLY A 1 100 ? -1.448 -6.122 6.593 1.00 95.81 100 GLY A O 1
ATOM 775 N N . VAL A 1 101 ? 0.326 -6.985 5.489 1.00 97.38 101 VAL A N 1
ATOM 776 C CA . VAL A 1 101 ? 0.585 -5.833 4.633 1.00 97.38 101 VAL A CA 1
ATOM 777 C C . VAL A 1 101 ? 0.604 -6.277 3.176 1.00 97.38 101 VAL A C 1
ATOM 779 O O . VAL A 1 101 ? 1.241 -7.269 2.826 1.00 97.38 101 VAL A O 1
ATOM 782 N N . VAL A 1 102 ? -0.081 -5.523 2.326 1.00 97.69 102 VAL A N 1
ATOM 783 C CA . VAL A 1 102 ? -0.047 -5.648 0.873 1.00 97.69 102 VAL A CA 1
ATOM 784 C C . VAL A 1 102 ? 0.725 -4.457 0.329 1.00 97.69 102 VAL A C 1
ATOM 786 O O . VAL A 1 102 ? 0.253 -3.322 0.387 1.00 97.69 102 VAL A O 1
ATOM 789 N N . LEU A 1 103 ? 1.908 -4.721 -0.212 1.00 97.56 103 LEU A N 1
ATOM 790 C CA . LEU A 1 103 ? 2.658 -3.737 -0.979 1.00 97.56 103 LEU A CA 1
ATOM 791 C C . LEU A 1 103 ? 2.207 -3.837 -2.432 1.00 97.56 103 LEU A C 1
ATOM 793 O O . LEU A 1 103 ? 2.472 -4.831 -3.106 1.00 97.56 103 LEU A O 1
ATOM 797 N N . ASN A 1 104 ? 1.445 -2.845 -2.871 1.00 96.25 104 ASN A N 1
ATOM 798 C CA . ASN A 1 104 ? 0.823 -2.782 -4.181 1.00 96.25 104 ASN A CA 1
ATOM 799 C C . ASN A 1 104 ? 1.686 -1.993 -5.168 1.00 96.25 104 ASN A C 1
ATOM 801 O O . ASN A 1 104 ? 2.385 -1.066 -4.770 1.00 96.25 104 ASN A O 1
ATOM 805 N N . ARG A 1 105 ? 1.577 -2.321 -6.459 1.00 95.56 105 ARG A N 1
ATOM 806 C CA . ARG A 1 105 ? 2.325 -1.677 -7.552 1.00 95.56 105 ARG A CA 1
ATOM 807 C C . ARG A 1 105 ? 3.847 -1.783 -7.405 1.00 95.56 105 ARG A C 1
ATOM 809 O O . ARG A 1 105 ? 4.565 -0.842 -7.712 1.00 95.56 105 ARG A O 1
ATOM 816 N N . VAL A 1 106 ? 4.335 -2.933 -6.944 1.00 95.81 106 VAL A N 1
ATOM 817 C CA . VAL A 1 106 ? 5.776 -3.184 -6.803 1.00 95.81 106 VAL A CA 1
ATOM 818 C C . VAL A 1 106 ? 6.411 -3.453 -8.166 1.00 95.81 106 VAL A C 1
ATOM 820 O O . VAL A 1 106 ? 5.912 -4.277 -8.938 1.00 95.81 106 VAL A O 1
ATOM 823 N N . HIS A 1 107 ? 7.533 -2.802 -8.444 1.00 94.25 107 HIS A N 1
ATOM 824 C CA . HIS A 1 107 ? 8.328 -3.016 -9.645 1.00 94.25 107 HIS A CA 1
ATOM 825 C C . HIS A 1 107 ? 9.359 -4.117 -9.386 1.00 94.25 107 HIS A C 1
ATOM 827 O O . HIS A 1 107 ? 10.053 -4.131 -8.368 1.00 94.25 107 HIS A O 1
ATOM 833 N N . ALA A 1 108 ? 9.430 -5.093 -10.292 1.00 86.56 108 ALA A N 1
ATOM 834 C CA . ALA A 1 108 ? 10.343 -6.220 -10.156 1.00 86.56 108 ALA A CA 1
ATOM 835 C C . ALA A 1 108 ? 11.653 -5.926 -10.886 1.00 86.56 108 ALA A C 1
ATOM 837 O O . ALA A 1 108 ? 11.651 -5.717 -12.096 1.00 86.56 108 ALA A O 1
ATOM 838 N N . GLU A 1 109 ? 12.768 -5.965 -10.157 1.00 86.19 109 GLU A N 1
ATOM 839 C CA . GLU A 1 109 ? 14.095 -5.885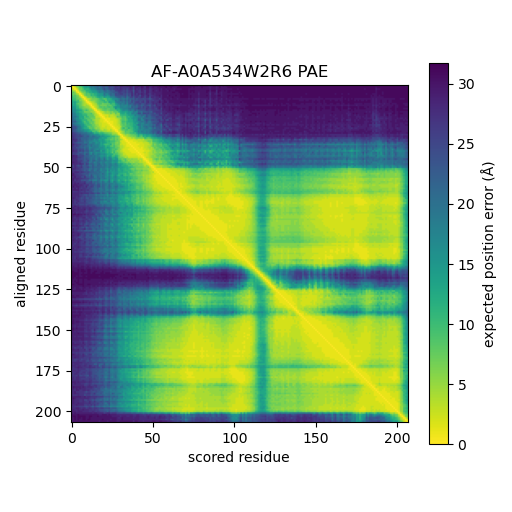 -10.766 1.00 86.19 109 GLU A CA 1
ATOM 840 C C . GLU A 1 109 ? 14.308 -7.119 -11.655 1.00 86.19 109 GLU A C 1
ATOM 842 O O . GLU A 1 109 ? 14.233 -8.266 -11.194 1.00 86.19 109 GLU A O 1
ATOM 847 N N . PHE A 1 110 ? 14.599 -6.896 -12.935 1.00 83.81 110 PHE A N 1
ATOM 848 C CA . PHE A 1 110 ? 15.069 -7.949 -13.817 1.00 83.81 110 PHE A CA 1
ATOM 849 C C . PHE A 1 110 ? 16.430 -8.433 -13.321 1.00 83.81 110 PHE A C 1
ATOM 851 O O . PHE A 1 110 ? 17.394 -7.670 -13.250 1.00 83.81 110 PHE A O 1
ATOM 858 N N . ARG A 1 111 ? 16.514 -9.723 -12.994 1.00 74.56 111 ARG A N 1
ATOM 859 C CA . ARG A 1 111 ? 17.771 -10.386 -12.652 1.00 74.56 111 ARG A CA 1
ATOM 860 C C . ARG A 1 111 ? 18.048 -11.460 -13.693 1.00 74.56 111 ARG A C 1
ATOM 862 O O . ARG A 1 111 ? 17.232 -12.382 -13.807 1.00 74.56 111 ARG A O 1
ATOM 869 N N . PRO A 1 112 ? 19.170 -11.388 -14.434 1.00 66.19 112 PRO A N 1
ATOM 870 C CA . PRO A 1 112 ? 19.529 -12.464 -15.342 1.00 66.19 112 PRO A CA 1
ATOM 871 C C . PRO A 1 112 ? 19.621 -13.769 -14.542 1.00 66.19 112 PRO A C 1
ATOM 873 O O . PRO A 1 112 ? 20.149 -13.815 -13.426 1.00 66.19 112 PRO A O 1
ATOM 876 N N . GLY A 1 113 ? 19.034 -14.843 -15.074 1.00 58.88 113 GLY A N 1
ATOM 877 C CA . GLY A 1 113 ? 19.089 -16.144 -14.417 1.00 58.88 113 GLY A CA 1
ATOM 878 C C . GLY A 1 113 ? 20.549 -16.549 -14.206 1.00 58.88 113 GLY A C 1
ATOM 879 O O . GLY A 1 113 ? 21.343 -16.446 -15.133 1.00 58.88 113 GLY A O 1
ATOM 880 N N . ARG A 1 114 ? 20.905 -17.041 -13.008 1.00 51.66 114 ARG A N 1
ATOM 881 C CA . ARG A 1 114 ? 22.268 -17.496 -12.631 1.00 51.66 114 ARG A CA 1
ATOM 882 C C . ARG A 1 114 ? 22.730 -18.756 -13.391 1.00 51.66 114 ARG A C 1
ATOM 884 O O . ARG A 1 114 ? 23.310 -19.666 -12.801 1.00 51.66 114 ARG A O 1
ATOM 891 N N . ARG A 1 115 ? 22.438 -18.872 -14.686 1.00 46.75 115 ARG A N 1
ATOM 892 C CA . ARG A 1 115 ? 22.927 -19.935 -15.562 1.00 46.75 115 ARG A CA 1
ATOM 893 C C . ARG A 1 115 ? 24.079 -19.392 -16.397 1.00 46.75 115 ARG A C 1
ATOM 895 O O . ARG A 1 115 ? 23.892 -19.021 -17.544 1.00 46.75 115 ARG A O 1
ATOM 902 N N . GLY A 1 116 ? 25.270 -19.411 -15.807 1.00 44.41 116 GLY A N 1
ATOM 903 C CA . GLY A 1 116 ? 26.519 -19.258 -16.547 1.00 44.41 116 GLY A CA 1
ATOM 904 C C . GLY A 1 116 ? 27.535 -18.397 -15.820 1.00 44.41 116 GLY A C 1
ATOM 905 O O . GLY A 1 116 ? 27.441 -17.183 -15.819 1.00 44.41 116 GLY A O 1
ATOM 906 N N . ARG A 1 117 ? 28.558 -19.036 -15.246 1.00 44.88 117 ARG A N 1
ATOM 907 C CA . ARG A 1 117 ? 29.842 -18.394 -14.942 1.00 44.88 117 ARG A CA 1
ATOM 908 C C . ARG A 1 117 ? 30.512 -18.103 -16.296 1.00 44.88 117 ARG A C 1
ATOM 910 O O . ARG A 1 117 ? 31.301 -18.907 -16.778 1.00 44.88 117 ARG A O 1
ATOM 917 N N . GLY A 1 118 ? 30.120 -17.023 -16.954 1.00 45.44 118 GLY A N 1
ATOM 918 C CA . GLY A 1 118 ? 30.647 -16.605 -18.249 1.00 45.44 118 GLY A CA 1
ATOM 919 C C . GLY A 1 118 ? 30.663 -15.088 -18.297 1.00 45.44 118 GLY A C 1
ATOM 920 O O . GLY A 1 118 ? 29.680 -14.463 -17.925 1.00 45.44 118 GLY A O 1
ATOM 921 N N . ARG A 1 119 ? 31.806 -14.512 -18.683 1.00 47.12 119 ARG A N 1
ATOM 922 C CA . ARG A 1 119 ? 31.929 -13.092 -19.044 1.00 47.12 119 ARG A CA 1
ATOM 923 C C . ARG A 1 119 ? 30.792 -12.724 -20.004 1.00 47.12 119 ARG A C 1
ATOM 925 O O . ARG A 1 119 ? 30.473 -13.546 -20.855 1.00 47.12 119 ARG A O 1
ATOM 932 N N . ASP A 1 120 ? 30.252 -11.521 -19.842 1.00 46.38 120 ASP A N 1
ATOM 933 C CA . ASP A 1 120 ? 29.099 -10.943 -20.558 1.00 46.38 120 ASP A CA 1
ATOM 934 C C . ASP A 1 120 ? 27.749 -11.143 -19.844 1.00 46.38 120 ASP A C 1
ATOM 936 O O . ASP A 1 120 ? 26.704 -11.359 -20.455 1.00 46.38 120 ASP A O 1
ATOM 940 N N . GLU A 1 121 ? 27.748 -11.021 -18.513 1.00 53.44 121 GLU A N 1
ATOM 941 C CA . GLU A 1 121 ? 26.537 -10.592 -17.811 1.00 53.44 121 GLU A CA 1
ATOM 942 C C . GLU A 1 121 ? 26.261 -9.150 -18.251 1.00 53.44 121 GLU A C 1
ATOM 944 O O . GLU A 1 121 ? 26.957 -8.235 -17.812 1.00 53.44 121 GLU A O 1
ATOM 949 N N . ILE A 1 122 ? 25.290 -8.957 -19.152 1.00 54.53 122 ILE A N 1
ATOM 950 C CA . ILE A 1 122 ? 24.780 -7.624 -19.492 1.00 54.53 122 ILE A CA 1
ATOM 951 C C . ILE A 1 122 ? 24.383 -6.977 -18.172 1.00 54.53 122 ILE A C 1
ATOM 953 O O . ILE A 1 122 ? 23.435 -7.415 -17.508 1.00 54.53 122 ILE A O 1
ATOM 957 N N . GLY A 1 123 ? 25.149 -5.970 -17.764 1.00 60.06 123 GLY A N 1
ATOM 958 C CA . GLY A 1 123 ? 24.777 -5.158 -16.626 1.00 60.06 123 GLY A CA 1
ATOM 959 C C . GLY A 1 123 ? 23.458 -4.510 -16.994 1.00 60.06 123 GLY A C 1
ATOM 960 O O . GLY A 1 123 ? 23.401 -3.762 -17.962 1.00 60.06 123 GLY A O 1
ATOM 961 N N . ALA A 1 124 ? 22.398 -4.768 -16.232 1.00 62.00 124 ALA A N 1
ATOM 962 C CA . ALA A 1 124 ? 21.089 -4.157 -16.470 1.00 62.00 124 ALA A CA 1
ATOM 963 C C . ALA A 1 124 ? 21.085 -2.617 -16.310 1.00 62.00 124 ALA A C 1
ATOM 965 O O . ALA A 1 124 ? 20.025 -2.006 -16.309 1.00 62.00 124 ALA A O 1
ATOM 966 N N . GLU A 1 125 ? 22.264 -2.020 -16.134 1.00 66.88 125 GLU A N 1
ATOM 967 C CA . GLU A 1 125 ? 22.552 -0.600 -15.962 1.00 66.88 125 GLU A CA 1
ATOM 968 C C . GLU A 1 125 ? 23.322 -0.020 -17.163 1.00 66.88 125 GLU A C 1
ATOM 970 O O . GLU A 1 125 ? 23.473 1.194 -17.257 1.00 66.88 125 GLU A O 1
ATOM 975 N N . ASP A 1 126 ? 23.809 -0.861 -18.086 1.00 78.31 126 ASP A N 1
ATOM 976 C CA . ASP A 1 126 ? 24.507 -0.413 -19.291 1.00 78.31 126 ASP A CA 1
ATOM 977 C C . ASP A 1 126 ? 23.502 -0.203 -20.431 1.00 78.31 126 ASP A C 1
ATOM 979 O O . ASP A 1 126 ? 23.098 -1.140 -21.125 1.00 78.31 126 ASP A O 1
ATOM 983 N N . VAL A 1 127 ? 23.082 1.054 -20.598 1.00 80.88 127 VAL A N 1
ATOM 984 C CA . VAL A 1 127 ? 22.112 1.467 -21.621 1.00 80.88 127 VAL A CA 1
ATOM 985 C C . VAL A 1 127 ? 22.574 1.080 -23.028 1.00 80.88 127 VAL A C 1
ATOM 987 O O . VAL A 1 127 ? 21.733 0.691 -23.832 1.00 80.88 127 VAL A O 1
ATOM 990 N N . GLU A 1 128 ? 23.873 1.151 -23.340 1.00 81.88 128 GLU A N 1
ATOM 991 C CA . GLU A 1 128 ? 24.382 0.844 -24.685 1.00 81.88 128 GLU A CA 1
ATOM 992 C C . GLU A 1 128 ? 24.266 -0.653 -24.983 1.00 81.88 128 GLU A C 1
ATOM 994 O O . GLU A 1 128 ? 23.710 -1.039 -26.010 1.00 81.88 128 GLU A O 1
ATOM 999 N N . GLN A 1 129 ? 24.679 -1.506 -24.042 1.00 81.81 129 GLN A N 1
ATOM 1000 C CA . GLN A 1 129 ? 24.538 -2.959 -24.196 1.00 81.81 129 GLN A CA 1
ATOM 1001 C C . GLN A 1 129 ? 23.070 -3.394 -24.270 1.00 81.81 129 GLN A C 1
ATOM 1003 O O . GLN A 1 129 ? 22.716 -4.284 -25.047 1.00 81.81 129 GLN A O 1
ATOM 1008 N N . VAL A 1 130 ? 22.198 -2.773 -23.469 1.00 83.56 130 VAL A N 1
ATOM 1009 C CA . VAL A 1 130 ? 20.755 -3.038 -23.530 1.00 83.56 130 VAL A CA 1
ATOM 1010 C C . VAL A 1 130 ? 20.191 -2.570 -24.874 1.00 83.56 130 VAL A C 1
ATOM 1012 O O . VAL A 1 130 ? 19.423 -3.310 -25.489 1.00 83.56 130 VAL A O 1
ATOM 1015 N N . ALA A 1 131 ? 20.595 -1.397 -25.370 1.00 85.56 131 ALA A N 1
ATOM 1016 C CA . ALA A 1 131 ? 20.159 -0.877 -26.663 1.00 85.56 131 ALA A CA 1
ATOM 1017 C C . ALA A 1 131 ? 20.582 -1.795 -27.817 1.00 85.56 131 ALA A C 1
ATOM 1019 O O . ALA A 1 131 ? 19.756 -2.081 -28.678 1.00 85.56 131 ALA A O 1
ATOM 1020 N N . ASP A 1 132 ? 21.801 -2.335 -27.804 1.00 87.19 132 ASP A N 1
ATOM 1021 C CA . ASP A 1 132 ? 22.267 -3.282 -28.825 1.00 87.19 132 ASP A CA 1
ATOM 1022 C C . ASP A 1 132 ? 21.403 -4.549 -28.881 1.00 87.19 132 ASP A C 1
ATOM 1024 O O . ASP A 1 132 ? 21.065 -5.036 -29.963 1.00 87.19 132 ASP A O 1
ATOM 1028 N N . VAL A 1 133 ? 20.998 -5.079 -27.723 1.00 86.12 133 VAL A N 1
ATOM 1029 C CA . VAL A 1 133 ? 20.105 -6.247 -27.653 1.00 86.12 133 VAL A CA 1
ATOM 1030 C C . VAL A 1 133 ? 18.689 -5.893 -28.095 1.00 86.12 133 VAL A C 1
ATOM 1032 O O . VAL A 1 133 ? 18.070 -6.642 -28.851 1.00 86.12 133 VAL A O 1
ATOM 1035 N N . VAL A 1 134 ? 18.164 -4.749 -27.658 1.00 86.88 134 VAL A N 1
ATOM 1036 C CA . VAL A 1 134 ? 16.815 -4.302 -28.023 1.00 86.88 134 VAL A 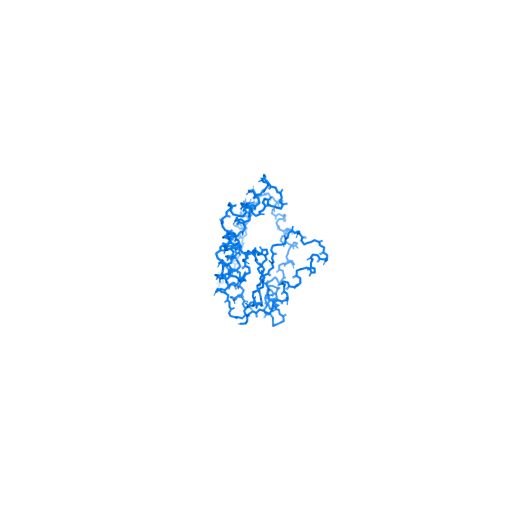CA 1
ATOM 1037 C C . VAL A 1 134 ? 16.730 -3.989 -29.522 1.00 86.88 134 VAL A C 1
ATOM 1039 O O . VAL A 1 134 ? 15.739 -4.345 -30.166 1.00 86.88 134 VAL A O 1
ATOM 1042 N N . ALA A 1 135 ? 17.786 -3.427 -30.115 1.00 90.19 135 ALA A N 1
ATOM 1043 C CA . ALA A 1 135 ? 17.868 -3.118 -31.542 1.00 90.19 135 ALA A CA 1
ATOM 1044 C C . ALA A 1 135 ? 17.709 -4.360 -32.429 1.00 90.19 135 ALA A C 1
ATOM 1046 O O . ALA A 1 135 ? 17.162 -4.255 -33.527 1.00 90.19 135 ALA A O 1
ATOM 1047 N N . GLN A 1 136 ? 18.103 -5.543 -31.943 1.00 89.19 136 GLN A N 1
ATOM 1048 C CA . GLN A 1 136 ? 17.898 -6.814 -32.650 1.00 89.19 136 GLN A CA 1
ATOM 1049 C C . GLN A 1 136 ? 16.416 -7.209 -32.766 1.00 89.19 136 GLN A C 1
ATOM 1051 O O . GLN A 1 136 ? 16.075 -8.037 -33.610 1.00 89.19 136 GLN A O 1
ATOM 1056 N N . ILE A 1 137 ? 15.537 -6.640 -31.933 1.00 88.38 137 ILE A N 1
ATOM 1057 C CA . ILE A 1 137 ? 14.107 -6.972 -31.872 1.00 88.38 137 ILE A CA 1
ATOM 1058 C C . ILE A 1 137 ? 13.255 -5.885 -32.534 1.00 88.38 137 ILE A C 1
ATOM 1060 O O . ILE A 1 137 ? 12.362 -6.213 -33.313 1.00 88.38 137 ILE A O 1
ATOM 1064 N N . VAL A 1 138 ? 13.503 -4.608 -32.219 1.00 87.88 138 VAL A N 1
ATOM 1065 C CA . VAL A 1 138 ? 12.627 -3.489 -32.630 1.00 87.88 138 VAL A CA 1
ATOM 1066 C C . VAL A 1 138 ? 13.241 -2.546 -33.669 1.00 87.88 138 VAL A C 1
ATOM 1068 O O . VAL A 1 138 ? 12.514 -1.739 -34.237 1.00 87.88 138 VAL A O 1
ATOM 1071 N N . GLY A 1 139 ? 14.540 -2.664 -33.966 1.00 85.50 139 GLY A N 1
ATOM 1072 C CA . GLY A 1 139 ? 15.277 -1.710 -34.801 1.00 85.50 139 GLY A CA 1
ATOM 1073 C C . GLY A 1 139 ? 16.006 -0.629 -33.993 1.00 85.50 139 GLY A C 1
ATOM 1074 O O . GLY A 1 139 ? 15.812 -0.483 -32.791 1.00 85.50 139 GLY A O 1
ATOM 1075 N N . ALA A 1 140 ? 16.907 0.106 -34.651 1.00 76.50 140 ALA A N 1
ATOM 1076 C CA . ALA A 1 140 ? 17.838 1.029 -33.992 1.00 76.50 140 ALA A CA 1
ATOM 1077 C C . ALA A 1 140 ? 17.224 2.308 -33.366 1.00 76.50 140 ALA A C 1
ATOM 1079 O O . ALA A 1 140 ? 17.686 2.681 -32.288 1.00 76.50 140 ALA A O 1
ATOM 1080 N N . PRO A 1 141 ? 16.240 3.004 -33.977 1.00 80.50 141 PRO A N 1
ATOM 1081 C CA . PRO A 1 141 ? 15.766 4.279 -33.433 1.00 80.50 141 PRO A CA 1
ATOM 1082 C C . PRO A 1 141 ? 15.026 4.124 -32.096 1.00 80.50 141 PRO A C 1
ATOM 1084 O O . PRO A 1 141 ? 15.241 4.915 -31.183 1.00 80.50 141 PRO A O 1
ATOM 1087 N N . GLU A 1 142 ? 14.195 3.091 -31.957 1.00 87.69 142 GLU A N 1
ATOM 1088 C CA . GLU A 1 142 ? 13.393 2.829 -30.757 1.00 87.69 142 GLU A CA 1
ATOM 1089 C C . GLU A 1 142 ? 14.198 2.136 -29.645 1.00 87.69 142 GLU A C 1
ATOM 1091 O O . GLU A 1 142 ? 13.819 2.178 -28.472 1.00 87.69 142 GLU A O 1
ATOM 1096 N N . ALA A 1 143 ? 15.323 1.501 -29.988 1.00 90.62 143 ALA A N 1
ATOM 1097 C CA . ALA A 1 143 ? 16.101 0.714 -29.040 1.00 90.62 143 ALA A CA 1
ATOM 1098 C C . ALA A 1 143 ? 16.734 1.546 -27.928 1.00 90.62 143 ALA A C 1
ATOM 1100 O O . ALA A 1 143 ? 16.765 1.109 -26.779 1.00 90.62 143 ALA A O 1
ATOM 1101 N N . GLN A 1 144 ? 17.206 2.748 -28.254 1.00 89.38 144 GLN A N 1
ATOM 1102 C CA . GLN A 1 144 ? 17.871 3.607 -27.282 1.00 89.38 144 GLN A CA 1
ATOM 1103 C C . GLN A 1 144 ? 16.891 4.136 -26.226 1.00 89.38 144 GLN A C 1
ATOM 1105 O O . GLN A 1 144 ? 17.213 4.151 -25.039 1.00 89.38 144 GLN A O 1
ATOM 1110 N N . GLU A 1 145 ? 15.676 4.509 -26.636 1.00 90.75 145 GLU A N 1
ATOM 1111 C CA . GLU A 1 145 ? 14.630 4.970 -25.718 1.00 90.75 145 GLU A CA 1
ATOM 1112 C C . GLU A 1 145 ? 14.135 3.834 -24.812 1.00 90.75 145 GLU A C 1
ATOM 1114 O O . GLU A 1 145 ? 14.020 4.004 -23.597 1.00 90.75 145 GLU A O 1
ATOM 1119 N N . LEU A 1 146 ? 13.907 2.644 -25.377 1.00 91.31 146 LEU A N 1
ATOM 1120 C CA . LEU A 1 146 ? 13.506 1.472 -24.597 1.00 91.31 146 LEU A CA 1
ATOM 1121 C C . LEU A 1 146 ? 14.597 1.018 -23.622 1.00 91.31 146 LEU A C 1
ATOM 1123 O O . LEU A 1 146 ? 14.276 0.618 -22.503 1.00 91.31 146 LEU A O 1
ATOM 1127 N N . ALA A 1 147 ? 15.870 1.097 -24.016 1.00 90.69 147 ALA A N 1
ATOM 1128 C CA . ALA A 1 147 ? 16.993 0.780 -23.141 1.00 90.69 147 ALA A CA 1
ATOM 1129 C C . ALA A 1 147 ? 17.105 1.766 -21.973 1.00 90.69 147 ALA A C 1
ATOM 1131 O O . ALA A 1 147 ? 17.273 1.336 -20.834 1.00 90.69 147 ALA A O 1
ATOM 1132 N N . ALA A 1 148 ? 16.947 3.069 -22.232 1.00 90.56 148 ALA A N 1
ATOM 1133 C CA . ALA A 1 148 ? 16.925 4.082 -21.180 1.00 90.56 148 ALA A CA 1
ATOM 1134 C C . ALA A 1 148 ? 15.767 3.846 -20.194 1.00 90.56 148 ALA A C 1
ATOM 1136 O O . ALA A 1 148 ? 15.995 3.771 -18.990 1.00 90.56 148 ALA A O 1
ATOM 1137 N N . ASN A 1 149 ? 14.550 3.613 -20.703 1.00 91.75 149 ASN A N 1
ATOM 1138 C CA . ASN A 1 149 ? 13.387 3.286 -19.873 1.00 91.75 149 ASN A CA 1
ATOM 1139 C C . ASN A 1 149 ? 13.621 2.017 -19.035 1.00 91.75 149 ASN A C 1
ATOM 1141 O O . ASN A 1 149 ? 13.324 1.989 -17.843 1.00 91.75 149 ASN A O 1
ATOM 1145 N N . PHE A 1 150 ? 14.206 0.972 -19.626 1.00 90.81 150 PHE A N 1
ATOM 1146 C CA . PHE A 1 150 ? 14.549 -0.243 -18.891 1.00 90.81 150 PHE A CA 1
ATOM 1147 C C . PHE A 1 150 ? 15.519 0.036 -17.736 1.00 90.81 150 PHE A C 1
ATOM 1149 O O . PHE A 1 150 ? 15.280 -0.431 -16.623 1.00 90.81 150 PHE A O 1
ATOM 1156 N N . VAL A 1 151 ? 16.580 0.814 -17.964 1.00 89.75 151 VAL A N 1
ATOM 1157 C CA . VAL A 1 151 ? 17.535 1.174 -16.904 1.00 89.75 151 VAL A CA 1
ATOM 1158 C C . VAL A 1 151 ? 16.860 2.006 -15.809 1.00 89.75 151 VAL A C 1
ATOM 1160 O O . VAL A 1 151 ? 17.031 1.702 -14.626 1.00 89.75 151 VAL A O 1
ATOM 1163 N N . ASP A 1 152 ? 16.023 2.980 -16.172 1.00 91.38 152 ASP A N 1
ATOM 1164 C CA . ASP A 1 152 ? 15.244 3.767 -15.207 1.00 91.38 152 ASP A CA 1
ATOM 1165 C C . ASP A 1 152 ? 14.318 2.874 -14.364 1.00 91.38 152 ASP A C 1
ATOM 1167 O O . ASP A 1 152 ? 14.248 3.006 -13.137 1.00 91.38 152 ASP A O 1
ATOM 1171 N N . TYR A 1 153 ? 13.658 1.902 -15.000 1.00 91.69 153 TYR A N 1
ATOM 1172 C CA . TYR A 1 153 ? 12.817 0.912 -14.328 1.00 91.69 153 TYR A CA 1
ATOM 1173 C C . TYR A 1 153 ? 13.623 0.055 -13.341 1.00 91.69 153 TYR A C 1
ATOM 1175 O O . TYR A 1 153 ? 13.156 -0.219 -12.233 1.00 91.69 153 TYR A O 1
ATOM 1183 N N . GLN A 1 154 ? 14.848 -0.341 -13.701 1.00 90.81 154 GLN A N 1
ATOM 1184 C CA . GLN A 1 154 ? 15.744 -1.108 -12.828 1.00 90.81 154 GLN A CA 1
ATOM 1185 C C . GLN A 1 154 ? 16.173 -0.303 -11.597 1.00 90.81 154 GLN A C 1
ATOM 1187 O O . GLN A 1 154 ? 16.147 -0.825 -10.477 1.00 90.81 154 GLN A O 1
ATOM 1192 N N . VAL A 1 155 ? 16.516 0.977 -11.777 1.00 90.44 155 VAL A N 1
ATOM 1193 C CA . VAL A 1 155 ? 16.851 1.891 -10.672 1.00 90.44 155 VAL A CA 1
ATOM 1194 C C . VAL A 1 155 ? 15.657 2.055 -9.732 1.00 90.44 155 VAL A C 1
ATOM 1196 O O . VAL A 1 155 ? 15.807 1.950 -8.510 1.00 90.44 155 VAL A O 1
ATOM 1199 N N . LEU A 1 156 ? 14.462 2.252 -10.293 1.00 92.81 156 LEU A N 1
ATOM 1200 C CA . LEU A 1 156 ? 13.228 2.386 -9.530 1.00 92.81 156 LEU A CA 1
ATOM 1201 C C . LEU A 1 156 ? 12.917 1.116 -8.723 1.00 92.81 156 LEU A C 1
ATOM 1203 O O . LEU A 1 156 ? 12.746 1.201 -7.506 1.00 92.81 156 LEU A O 1
ATOM 1207 N N . ALA A 1 157 ? 12.936 -0.061 -9.357 1.00 92.81 157 ALA A N 1
ATOM 1208 C CA . ALA A 1 157 ? 12.675 -1.347 -8.704 1.00 92.81 157 ALA A CA 1
ATOM 1209 C C . ALA A 1 157 ? 13.674 -1.659 -7.575 1.00 92.81 157 ALA A C 1
ATOM 1211 O O . ALA A 1 157 ? 13.310 -2.203 -6.524 1.00 92.81 157 ALA A O 1
ATOM 1212 N N . ARG A 1 158 ? 14.945 -1.278 -7.750 1.00 91.44 158 ARG A N 1
ATOM 1213 C CA . ARG A 1 158 ? 15.969 -1.421 -6.710 1.00 91.44 158 ARG A CA 1
ATOM 1214 C C . ARG A 1 158 ? 15.717 -0.486 -5.531 1.00 91.44 158 ARG A C 1
ATOM 1216 O O . ARG A 1 158 ? 15.789 -0.925 -4.383 1.00 91.44 158 ARG A O 1
ATOM 1223 N N . GLY A 1 159 ? 15.400 0.779 -5.805 1.00 93.69 159 GLY A N 1
ATOM 1224 C CA . GLY A 1 159 ? 15.045 1.751 -4.772 1.00 93.69 159 GLY A CA 1
ATOM 1225 C C . GLY A 1 159 ? 13.828 1.302 -3.963 1.00 93.69 159 GLY A C 1
ATOM 1226 O O . GLY A 1 159 ? 13.854 1.341 -2.735 1.00 93.69 159 GLY A O 1
ATOM 1227 N N . GLU A 1 160 ? 12.793 0.799 -4.638 1.00 95.38 160 GLU A N 1
ATOM 1228 C CA . GLU A 1 160 ? 11.623 0.200 -3.990 1.00 95.38 160 GLU A CA 1
ATOM 1229 C C . GLU A 1 160 ? 12.001 -0.991 -3.111 1.00 95.38 160 GLU A C 1
ATOM 1231 O O . GLU A 1 160 ? 11.587 -1.041 -1.957 1.00 95.38 160 GLU A O 1
ATOM 1236 N N . SER A 1 161 ? 12.832 -1.911 -3.606 1.00 92.94 161 SER A N 1
ATOM 1237 C CA . SER A 1 161 ? 13.260 -3.087 -2.837 1.00 92.94 161 SER A CA 1
ATOM 1238 C C . SER A 1 161 ? 13.916 -2.701 -1.506 1.00 92.94 161 SER A C 1
ATOM 1240 O O . SER A 1 161 ? 13.566 -3.263 -0.469 1.00 92.94 161 SER A O 1
ATOM 1242 N N . LEU A 1 162 ? 14.792 -1.690 -1.509 1.00 93.88 162 LEU A N 1
ATOM 1243 C CA . LEU A 1 162 ? 15.439 -1.187 -0.291 1.00 93.88 162 LEU A CA 1
ATOM 1244 C C . LEU A 1 162 ? 14.439 -0.551 0.685 1.00 93.88 162 LEU A C 1
ATOM 1246 O O . LEU A 1 162 ? 14.474 -0.843 1.881 1.00 93.88 162 LEU A O 1
ATOM 1250 N N . ARG A 1 163 ? 13.511 0.282 0.191 1.00 95.44 163 ARG A N 1
ATOM 1251 C CA . ARG A 1 163 ? 12.473 0.892 1.042 1.00 95.44 163 ARG A CA 1
ATOM 1252 C C . ARG A 1 163 ? 11.540 -0.158 1.637 1.00 95.44 163 ARG A C 1
ATOM 1254 O O . ARG A 1 163 ? 11.181 -0.073 2.807 1.00 95.44 163 ARG A O 1
ATOM 1261 N N . ILE A 1 164 ? 11.177 -1.173 0.854 1.00 95.81 164 ILE A N 1
ATOM 1262 C CA . ILE A 1 164 ? 10.363 -2.303 1.310 1.00 95.81 164 ILE A CA 1
ATOM 1263 C C . ILE A 1 164 ? 11.085 -3.076 2.418 1.00 95.81 164 ILE A C 1
ATOM 1265 O O . ILE A 1 164 ? 10.456 -3.438 3.413 1.00 95.81 164 ILE A O 1
ATOM 1269 N N . GLU A 1 165 ? 12.384 -3.340 2.269 1.00 94.44 165 GLU A N 1
ATOM 1270 C CA . GLU A 1 165 ? 13.189 -3.999 3.304 1.00 94.44 165 GLU A CA 1
ATOM 1271 C C . GLU A 1 165 ? 13.226 -3.182 4.600 1.00 94.44 165 GLU A C 1
ATOM 1273 O O . GLU A 1 165 ? 12.997 -3.735 5.679 1.00 94.44 165 GLU A O 1
ATOM 1278 N N . GLN A 1 166 ? 13.435 -1.867 4.498 1.00 94.75 166 GLN A N 1
ATOM 1279 C CA . GLN A 1 166 ? 13.421 -0.961 5.647 1.00 94.75 166 GLN A CA 1
ATOM 1280 C C . GLN A 1 166 ? 12.055 -0.944 6.346 1.00 94.75 166 GLN A C 1
ATOM 1282 O O . GLN A 1 166 ? 11.983 -1.153 7.558 1.00 94.75 166 GLN A O 1
ATOM 1287 N N . PHE A 1 167 ? 10.972 -0.783 5.584 1.00 95.94 167 PHE A N 1
ATOM 1288 C CA . PHE A 1 167 ? 9.604 -0.814 6.099 1.00 95.94 167 PHE A CA 1
ATOM 1289 C C . PHE A 1 167 ? 9.295 -2.142 6.808 1.00 95.94 167 PHE A C 1
ATOM 1291 O O . PHE A 1 167 ? 8.766 -2.170 7.920 1.00 95.94 167 PHE A O 1
ATOM 1298 N N . ARG A 1 168 ? 9.683 -3.273 6.199 1.00 95.06 168 ARG A N 1
ATOM 1299 C CA . ARG A 1 168 ? 9.509 -4.616 6.779 1.00 95.06 168 ARG A CA 1
ATOM 1300 C C . ARG A 1 168 ? 10.237 -4.775 8.110 1.00 95.06 168 ARG A C 1
ATOM 1302 O O . ARG A 1 168 ? 9.697 -5.419 9.005 1.00 95.06 168 ARG A O 1
ATOM 1309 N N . ALA A 1 169 ? 11.429 -4.198 8.254 1.00 93.88 169 ALA A N 1
ATOM 1310 C CA . ALA A 1 169 ? 12.178 -4.234 9.508 1.00 93.88 169 ALA A CA 1
ATOM 1311 C C . ALA A 1 169 ? 11.474 -3.478 10.653 1.00 93.88 169 ALA A C 1
ATOM 1313 O O . ALA A 1 169 ? 11.696 -3.809 11.818 1.00 93.88 169 ALA A O 1
ATOM 1314 N N . GLY A 1 170 ? 10.609 -2.507 10.335 1.00 92.12 170 GLY A N 1
ATOM 1315 C CA . GLY A 1 170 ? 9.795 -1.767 11.304 1.00 92.12 170 GLY A CA 1
ATOM 1316 C C . GLY A 1 170 ? 8.510 -2.479 11.751 1.00 92.12 170 GLY A C 1
ATOM 1317 O O . GLY A 1 170 ? 7.903 -2.080 12.746 1.00 92.12 170 GLY A O 1
ATOM 1318 N N . LEU A 1 171 ? 8.078 -3.534 11.053 1.00 93.38 171 LEU A N 1
ATOM 1319 C CA . LEU A 1 171 ? 6.832 -4.235 11.368 1.00 93.38 171 LEU A CA 1
ATOM 1320 C C . LEU A 1 171 ? 6.960 -5.165 12.581 1.00 93.38 171 LEU A C 1
ATOM 1322 O O . LEU A 1 171 ? 8.006 -5.749 12.870 1.00 93.38 171 LEU A O 1
ATOM 1326 N N . ALA A 1 172 ? 5.833 -5.371 13.269 1.00 89.50 172 ALA A N 1
ATOM 1327 C CA . ALA A 1 172 ? 5.736 -6.382 14.312 1.00 89.50 172 A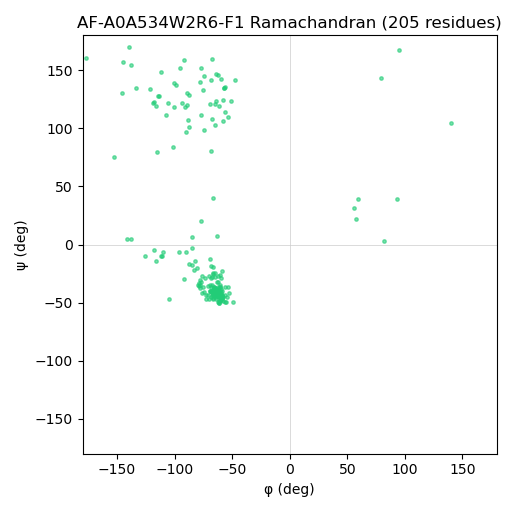LA A CA 1
ATOM 1328 C C . ALA A 1 172 ? 6.026 -7.787 13.751 1.00 89.50 172 ALA A C 1
ATOM 1330 O O . ALA A 1 172 ? 5.604 -8.143 12.647 1.00 89.50 172 ALA A O 1
ATOM 1331 N N . ARG A 1 173 ? 6.713 -8.615 14.548 1.00 88.44 173 ARG A N 1
ATOM 1332 C CA . ARG A 1 173 ? 7.041 -9.994 14.162 1.00 88.44 173 ARG A CA 1
ATOM 1333 C C . ARG A 1 173 ? 5.783 -10.786 13.806 1.00 88.44 173 ARG A C 1
ATOM 1335 O O . ARG A 1 173 ? 4.796 -10.758 14.537 1.00 88.44 173 ARG A O 1
ATOM 1342 N N . GLY A 1 174 ? 5.861 -11.534 12.709 1.00 87.69 174 GLY A N 1
ATOM 1343 C CA . GLY A 1 174 ? 4.785 -12.405 12.242 1.00 87.69 174 GLY A CA 1
ATOM 1344 C C . GLY A 1 174 ? 3.686 -11.705 11.442 1.00 87.69 174 GLY A C 1
ATOM 1345 O O . GLY A 1 174 ? 2.729 -12.376 11.064 1.00 87.69 174 GLY A O 1
ATOM 1346 N N . VAL A 1 175 ? 3.794 -10.399 11.160 1.00 93.44 175 VAL A N 1
ATOM 1347 C CA . VAL A 1 175 ? 2.916 -9.739 10.182 1.00 93.44 175 VAL A CA 1
ATOM 1348 C C . VAL A 1 175 ? 3.404 -10.099 8.771 1.00 93.44 175 VAL A C 1
ATOM 1350 O O . VAL A 1 175 ? 4.487 -9.661 8.378 1.00 93.44 175 VAL A O 1
ATOM 1353 N N . PRO A 1 176 ? 2.648 -10.897 7.994 1.00 93.69 176 PRO A N 1
ATOM 1354 C CA . PRO A 1 176 ? 3.045 -11.266 6.646 1.00 93.69 176 PRO A CA 1
ATOM 1355 C C . PRO A 1 176 ? 2.994 -10.050 5.720 1.00 93.69 176 PRO A C 1
ATOM 1357 O O . PRO A 1 176 ? 2.069 -9.238 5.790 1.00 93.69 176 PRO A O 1
ATOM 1360 N N . VAL A 1 177 ? 3.964 -9.962 4.812 1.00 94.69 177 VAL A N 1
ATOM 1361 C CA . VAL A 1 177 ? 3.999 -8.939 3.764 1.00 94.69 177 VAL A CA 1
ATOM 1362 C C . VAL A 1 177 ? 3.959 -9.615 2.401 1.00 94.69 177 VAL A C 1
ATOM 1364 O O . VAL A 1 177 ? 4.834 -10.422 2.078 1.00 94.69 177 VAL A O 1
ATOM 1367 N N . VAL A 1 178 ? 2.948 -9.277 1.605 1.00 95.25 178 VAL A N 1
ATOM 1368 C CA . VAL A 1 178 ? 2.761 -9.772 0.235 1.00 95.25 178 VAL A CA 1
ATOM 1369 C C . VAL A 1 178 ? 2.958 -8.643 -0.765 1.00 95.25 178 VAL A C 1
ATOM 1371 O O . VAL A 1 178 ? 2.692 -7.481 -0.458 1.00 95.25 178 VAL A O 1
ATOM 1374 N N . HIS A 1 179 ? 3.458 -8.979 -1.952 1.00 95.06 179 HIS A N 1
ATOM 1375 C CA . HIS A 1 179 ? 3.741 -8.012 -3.010 1.00 95.06 179 HIS A CA 1
ATOM 1376 C C . HIS A 1 179 ? 2.802 -8.252 -4.186 1.00 95.06 179 HIS A C 1
ATOM 1378 O O . HIS A 1 179 ? 2.728 -9.365 -4.711 1.00 95.06 179 HIS A O 1
ATOM 1384 N N . VAL A 1 180 ? 2.123 -7.194 -4.615 1.00 95.38 180 VAL A N 1
ATOM 1385 C CA . VAL A 1 180 ? 1.333 -7.163 -5.843 1.00 95.38 180 VAL A CA 1
ATOM 1386 C C . VAL A 1 180 ? 2.112 -6.334 -6.863 1.00 95.38 180 VAL A C 1
ATOM 1388 O O . VAL A 1 180 ? 2.446 -5.183 -6.566 1.00 95.38 180 VAL A O 1
ATOM 1391 N N . PRO A 1 181 ? 2.451 -6.905 -8.032 1.00 94.38 181 PRO A N 1
ATOM 1392 C CA . PRO A 1 181 ? 3.280 -6.220 -9.008 1.00 94.38 181 PRO A CA 1
ATOM 1393 C C . PRO A 1 181 ? 2.551 -5.019 -9.606 1.00 94.38 181 PRO A C 1
ATOM 1395 O O . PRO A 1 181 ? 1.319 -4.951 -9.610 1.00 94.38 181 PRO A O 1
ATOM 1398 N N . ASN A 1 182 ? 3.317 -4.088 -10.164 1.00 94.00 182 ASN A N 1
ATOM 1399 C CA . ASN A 1 182 ? 2.763 -3.095 -11.066 1.00 94.00 182 ASN A CA 1
ATOM 1400 C C . ASN A 1 182 ? 2.306 -3.789 -12.361 1.00 94.00 182 ASN A C 1
ATOM 1402 O O . ASN A 1 182 ? 3.124 -4.273 -13.145 1.00 94.00 182 ASN A O 1
ATOM 1406 N N . PHE A 1 183 ? 0.992 -3.904 -12.557 1.00 92.81 183 PHE A N 1
ATOM 1407 C CA . PHE A 1 183 ? 0.429 -4.522 -13.754 1.00 92.81 183 PHE A CA 1
ATOM 1408 C C . PHE A 1 183 ? 0.553 -3.587 -14.959 1.00 92.81 183 PHE A C 1
ATOM 1410 O O . PHE A 1 183 ? 0.378 -2.379 -14.846 1.00 92.81 183 PHE A O 1
ATOM 1417 N N . ALA A 1 184 ? 0.772 -4.161 -16.144 1.00 89.94 184 ALA A N 1
ATOM 1418 C CA . ALA A 1 184 ? 0.842 -3.399 -17.394 1.00 89.94 184 ALA A CA 1
ATOM 1419 C C . ALA A 1 184 ? -0.510 -2.799 -17.836 1.00 89.94 184 ALA A C 1
ATOM 1421 O O . ALA A 1 184 ? -0.557 -2.010 -18.775 1.00 89.94 184 ALA A O 1
ATOM 1422 N N . ARG A 1 185 ? -1.618 -3.221 -17.218 1.00 90.50 185 ARG A N 1
ATOM 1423 C CA . ARG A 1 185 ? -2.974 -2.731 -17.487 1.00 90.50 185 ARG A CA 1
ATOM 1424 C C . ARG A 1 185 ? -3.720 -2.550 -16.176 1.00 90.50 185 ARG A C 1
ATOM 1426 O O . ARG A 1 185 ? -3.441 -3.254 -15.205 1.00 90.50 185 ARG A O 1
ATOM 1433 N N . ASP A 1 186 ? -4.699 -1.658 -16.193 1.00 90.12 186 ASP A N 1
ATOM 1434 C CA . ASP A 1 186 ? -5.574 -1.429 -15.052 1.00 90.12 186 ASP A CA 1
ATOM 1435 C C . ASP A 1 186 ? -6.415 -2.665 -14.713 1.00 90.12 186 ASP A C 1
ATOM 1437 O O . ASP A 1 186 ? -6.842 -3.427 -15.583 1.00 90.12 186 ASP A O 1
ATOM 1441 N N . VAL A 1 187 ? -6.681 -2.841 -13.418 1.00 91.88 187 VAL A N 1
ATOM 1442 C CA . VAL A 1 187 ? -7.594 -3.871 -12.917 1.00 91.88 187 VAL A CA 1
ATOM 1443 C C . VAL A 1 187 ? -9.009 -3.302 -12.914 1.00 91.88 187 VAL A C 1
ATOM 1445 O O . VAL A 1 187 ? -9.375 -2.538 -12.023 1.00 91.88 187 VAL A O 1
ATOM 1448 N N . HIS A 1 188 ? -9.800 -3.660 -13.922 1.00 94.56 188 HIS A N 1
ATOM 1449 C CA . HIS A 1 188 ? -11.150 -3.119 -14.125 1.00 94.56 188 HIS A CA 1
ATOM 1450 C C . HIS A 1 188 ? -12.186 -4.180 -14.533 1.00 94.56 188 HIS A C 1
ATOM 1452 O O . HIS A 1 188 ? -13.326 -3.851 -14.854 1.00 94.56 188 HIS A O 1
ATOM 1458 N N . ASP A 1 189 ? -11.804 -5.455 -14.570 1.00 95.56 189 ASP A N 1
ATOM 1459 C CA . ASP A 1 189 ? -12.697 -6.569 -14.881 1.00 95.56 189 ASP A CA 1
ATOM 1460 C C . ASP A 1 189 ? -12.411 -7.777 -13.974 1.00 95.56 189 ASP A C 1
ATOM 1462 O O . ASP A 1 189 ? -11.438 -7.819 -13.220 1.00 95.56 189 ASP A O 1
ATOM 1466 N N . LEU A 1 190 ? -13.289 -8.781 -14.013 1.00 96.62 190 LEU A N 1
ATOM 1467 C CA . LEU A 1 190 ? -13.133 -9.972 -13.175 1.00 96.62 190 LEU A CA 1
ATOM 1468 C C . LEU A 1 190 ? -11.885 -10.789 -13.537 1.00 96.62 190 LEU A C 1
ATOM 1470 O O . LEU A 1 190 ? -11.337 -11.464 -12.670 1.00 96.62 190 LEU A O 1
ATOM 1474 N N . ALA A 1 191 ? -11.426 -10.733 -14.791 1.00 94.56 191 ALA A N 1
ATOM 1475 C CA . ALA A 1 191 ? -10.253 -11.475 -15.243 1.00 94.56 191 ALA A CA 1
ATOM 1476 C C . ALA A 1 191 ? -8.956 -10.871 -14.680 1.00 94.56 191 ALA A C 1
ATOM 1478 O O . ALA A 1 191 ? -8.125 -11.589 -14.126 1.00 94.56 191 ALA A O 1
ATOM 1479 N N . SER A 1 192 ? -8.810 -9.549 -14.758 1.00 93.06 192 SER A N 1
ATOM 1480 C CA . SER A 1 192 ? -7.717 -8.788 -14.148 1.00 93.06 192 SER A CA 1
ATOM 1481 C C . SER A 1 192 ? -7.748 -8.884 -12.621 1.00 93.06 192 SER A C 1
ATOM 1483 O O . SER A 1 192 ? -6.699 -9.087 -12.010 1.00 93.06 192 SER A O 1
ATOM 1485 N N . LEU A 1 193 ? -8.934 -8.866 -11.998 1.00 93.88 193 LEU A N 1
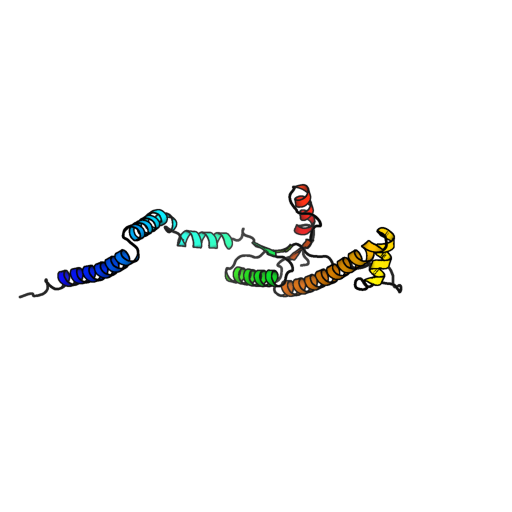ATOM 1486 C CA . LEU A 1 193 ? -9.069 -9.101 -10.558 1.00 93.88 193 LEU A CA 1
ATOM 1487 C C . LEU A 1 193 ? -8.627 -10.522 -10.171 1.00 93.88 193 LEU A C 1
ATOM 1489 O O . LEU A 1 193 ? -7.890 -10.701 -9.201 1.00 93.88 193 LEU A O 1
ATOM 1493 N N . ALA A 1 194 ? -9.016 -11.538 -10.948 1.00 93.44 194 ALA A N 1
ATOM 1494 C CA . ALA A 1 194 ? -8.550 -12.911 -10.749 1.00 93.44 194 ALA A CA 1
ATOM 1495 C C . ALA A 1 194 ? -7.026 -13.032 -10.932 1.00 93.44 194 ALA A C 1
ATOM 1497 O O . ALA A 1 194 ? -6.382 -13.805 -10.223 1.00 93.44 194 ALA A O 1
ATOM 1498 N N . GLY A 1 195 ? -6.433 -12.216 -11.808 1.00 92.19 195 GLY A N 1
ATOM 1499 C CA . GLY A 1 195 ? -4.984 -12.085 -11.967 1.00 92.19 195 GLY A CA 1
ATOM 1500 C C . GLY A 1 195 ? -4.254 -11.608 -10.705 1.00 92.19 195 GLY A C 1
ATOM 1501 O O . GLY A 1 195 ? -3.099 -11.975 -10.502 1.00 92.19 195 GLY A O 1
ATOM 1502 N N . MET A 1 196 ? -4.916 -10.868 -9.806 1.00 92.12 196 MET A N 1
ATOM 1503 C CA . MET A 1 196 ? -4.332 -10.449 -8.521 1.00 92.12 196 MET A CA 1
ATOM 1504 C C . MET A 1 196 ? -4.274 -11.576 -7.484 1.00 92.12 196 MET A C 1
ATOM 1506 O O . MET A 1 196 ? -3.415 -11.563 -6.600 1.00 92.12 196 MET A O 1
ATOM 1510 N N . HIS A 1 197 ? -5.175 -12.558 -7.575 1.00 92.94 197 HIS A N 1
ATOM 1511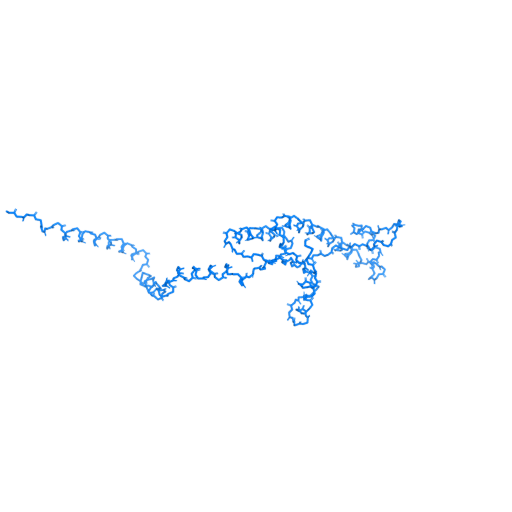 C CA . HIS A 1 197 ? -5.301 -13.654 -6.612 1.00 92.94 197 HIS A CA 1
ATOM 1512 C C . HIS A 1 197 ? -3.972 -14.372 -6.282 1.00 92.94 197 HIS A C 1
ATOM 1514 O O . HIS A 1 197 ? -3.659 -14.507 -5.096 1.00 92.94 197 HIS A O 1
ATOM 1520 N N . PRO A 1 198 ? -3.144 -14.811 -7.256 1.00 92.88 198 PRO A N 1
ATOM 1521 C CA . PRO A 1 198 ? -1.869 -15.467 -6.951 1.00 92.88 198 PRO A CA 1
ATOM 1522 C C . PRO A 1 198 ? -0.882 -14.567 -6.196 1.00 92.88 198 PRO A C 1
ATOM 1524 O O . PRO A 1 198 ? -0.073 -15.075 -5.426 1.00 92.88 198 PRO A O 1
ATOM 1527 N N . HIS A 1 199 ? -0.956 -13.247 -6.359 1.00 92.62 199 HIS A N 1
ATOM 1528 C CA . HIS A 1 199 ? -0.074 -12.311 -5.657 1.00 92.62 199 HIS A CA 1
ATOM 1529 C C . HIS A 1 199 ? -0.521 -12.059 -4.214 1.00 92.62 199 HIS A C 1
ATOM 1531 O O . HIS A 1 199 ? 0.312 -11.919 -3.322 1.00 92.62 199 HIS A O 1
ATOM 1537 N N . LEU A 1 200 ? -1.834 -12.055 -3.972 1.00 92.31 200 LEU A N 1
ATOM 1538 C CA . LEU A 1 200 ? -2.408 -11.862 -2.639 1.00 92.31 200 LEU A CA 1
ATOM 1539 C C . LEU A 1 200 ? -2.342 -13.130 -1.774 1.00 92.31 200 LEU A C 1
ATOM 1541 O O . LEU A 1 200 ? -2.141 -13.032 -0.566 1.00 92.31 200 LEU A O 1
ATOM 1545 N N . PHE A 1 201 ? -2.496 -14.312 -2.382 1.00 89.38 201 PHE A N 1
ATOM 1546 C CA . PHE A 1 201 ? -2.678 -15.575 -1.650 1.00 89.38 201 PHE A CA 1
ATOM 1547 C C . PHE A 1 201 ? -1.680 -16.686 -2.018 1.00 89.38 201 PHE A C 1
ATOM 1549 O O . PHE A 1 201 ? -1.650 -17.720 -1.353 1.00 89.38 201 PHE A O 1
ATOM 1556 N N . GLY A 1 202 ? -0.878 -16.521 -3.075 1.00 73.81 202 GLY A N 1
ATOM 1557 C CA . GLY A 1 202 ? -0.015 -17.584 -3.614 1.00 73.81 202 GLY A CA 1
ATOM 1558 C C . GLY A 1 202 ? 1.368 -17.699 -2.968 1.00 73.81 202 GLY A C 1
ATOM 1559 O O . GLY A 1 202 ? 2.008 -18.743 -3.090 1.00 73.81 202 GLY A O 1
ATOM 1560 N N . ALA A 1 203 ? 1.836 -16.677 -2.248 1.00 57.88 203 ALA A N 1
ATOM 1561 C CA . ALA A 1 203 ? 3.088 -16.749 -1.502 1.00 57.88 203 ALA A CA 1
ATOM 1562 C C . ALA A 1 203 ? 2.823 -17.235 -0.070 1.00 57.88 203 ALA A C 1
ATOM 1564 O O . ALA A 1 203 ? 2.154 -16.559 0.711 1.00 57.88 203 ALA A O 1
ATOM 1565 N N . ARG A 1 204 ? 3.402 -18.381 0.316 1.00 49.41 204 ARG A N 1
ATOM 1566 C CA . ARG A 1 204 ? 3.639 -18.671 1.738 1.00 49.41 204 ARG A CA 1
ATOM 1567 C C . ARG A 1 204 ? 4.507 -17.529 2.262 1.00 49.41 204 ARG A C 1
ATOM 1569 O O . ARG A 1 204 ? 5.679 -17.452 1.900 1.00 49.41 204 ARG A O 1
ATOM 1576 N N . ALA A 1 205 ? 3.921 -16.626 3.045 1.00 45.62 205 ALA A N 1
ATOM 1577 C CA . ALA A 1 205 ? 4.671 -15.579 3.719 1.00 45.62 205 ALA A CA 1
ATOM 1578 C C . ALA A 1 205 ? 5.830 -16.242 4.470 1.00 45.62 205 ALA A C 1
ATOM 1580 O O . ALA A 1 205 ? 5.604 -17.189 5.226 1.00 45.62 205 ALA A O 1
ATOM 1581 N N . ALA A 1 206 ? 7.063 -15.817 4.185 1.00 36.44 206 ALA A N 1
ATOM 1582 C CA . ALA A 1 206 ? 8.224 -16.274 4.931 1.00 36.44 206 ALA A CA 1
ATOM 1583 C C . ALA A 1 206 ? 7.965 -15.965 6.413 1.00 36.44 206 ALA A C 1
ATOM 1585 O O . ALA A 1 206 ? 7.765 -14.802 6.767 1.00 36.44 206 ALA A O 1
ATOM 1586 N N . ALA A 1 207 ? 7.841 -17.028 7.207 1.00 32.50 207 ALA A N 1
ATOM 1587 C CA . ALA A 1 207 ? 7.613 -16.977 8.645 1.00 32.50 207 ALA A CA 1
ATOM 1588 C C . ALA A 1 207 ? 8.879 -16.537 9.386 1.00 32.50 207 ALA A C 1
ATOM 1590 O O . ALA A 1 207 ? 9.981 -16.914 8.922 1.00 32.50 207 ALA A O 1
#

Nearest PDB structures (foldseek):
  3zq6-assembly1_A  TM=6.378E-01  e=1.144E-05  Methanothermobacter thermautotrophicus
  3ug6-assembly1_A  TM=6.686E-01  e=3.241E-05  Methanocaldococcus jannaschii DSM 2661
  8had-assembly1_B  TM=6.082E-01  e=1.554E-05  Phaeodactylum tricornutum CCAP 1055/1
  6bs5-assembly1_A  TM=6.533E-01  e=6.359E-05  Mycobacterium tuberculosis H37Rv
  3iqw-assembly1_A  TM=8.178E-01  e=2.361E-03  Thermochaetoides thermophila

Sequence (207 aa):
MRPYFSAGWSALRAMNRTAGFLLRRLEQATGIAALAEISDFFSSMSGLFENFQTRIDRAHEILRAPGTAFVLVSSPEEQVLGDAEYLSSKMAALHMPLKGVVLNRVHAEFRPGRRGRGRDEIGAEDVEQVADVVAQIVGAPEAQELAANFVDYQVLARGESLRIEQFRAGLARGVPVVHVPNFARDVHDLASLAGMHPHLFGARAAA